Protein AF-A0A353BA64-F1 (afdb_monomer_lite)

pLDDT: mean 81.47, std 18.85, range [37.03, 98.5]

Structure (mmCIF, N/CA/C/O backbone):
data_AF-A0A353BA64-F1
#
_entry.id   AF-A0A353BA64-F1
#
loop_
_atom_site.group_PDB
_atom_site.id
_atom_site.type_symbol
_atom_site.label_atom_id
_atom_site.label_alt_id
_atom_site.label_comp_id
_atom_site.label_asym_id
_atom_site.label_entity_id
_atom_site.label_seq_id
_atom_site.pdbx_PDB_ins_code
_atom_site.Cartn_x
_atom_site.Cartn_y
_atom_site.Cartn_z
_atom_site.occupancy
_atom_site.B_iso_or_equiv
_atom_site.auth_seq_id
_atom_site.auth_comp_id
_atom_site.auth_asym_id
_atom_site.auth_atom_id
_atom_site.pdbx_PDB_model_num
ATOM 1 N N . MET A 1 1 ? 10.589 13.852 -5.391 1.00 49.38 1 MET A N 1
ATOM 2 C CA . MET A 1 1 ? 9.606 14.664 -6.137 1.00 49.38 1 MET A CA 1
ATOM 3 C C . MET A 1 1 ? 8.889 13.700 -7.057 1.00 49.38 1 MET A C 1
ATOM 5 O O . MET A 1 1 ? 9.560 13.162 -7.924 1.00 49.38 1 MET A O 1
ATOM 9 N N . HIS A 1 2 ? 7.606 13.415 -6.824 1.00 63.59 2 HIS A N 1
ATOM 10 C CA . HIS A 1 2 ? 6.813 12.656 -7.795 1.00 63.59 2 HIS A CA 1
ATOM 11 C C . HIS A 1 2 ? 6.496 13.573 -8.968 1.00 63.59 2 HIS A C 1
ATOM 13 O O . HIS A 1 2 ? 6.039 14.701 -8.768 1.00 63.59 2 HIS A O 1
ATOM 19 N N . THR A 1 3 ? 6.799 13.121 -10.175 1.00 84.06 3 THR A N 1
ATOM 20 C CA . THR A 1 3 ? 6.446 13.848 -11.389 1.00 84.06 3 THR A CA 1
ATOM 21 C C . THR A 1 3 ? 4.947 13.704 -11.661 1.00 84.06 3 THR A C 1
ATOM 23 O O . THR A 1 3 ? 4.293 12.790 -11.158 1.00 84.06 3 THR A O 1
ATOM 26 N N . PHE A 1 4 ? 4.378 14.595 -12.476 1.00 78.56 4 PHE A N 1
ATOM 27 C CA . PHE A 1 4 ? 2.992 14.452 -12.944 1.00 78.56 4 PHE A CA 1
ATOM 28 C C . PHE A 1 4 ? 2.755 13.090 -13.626 1.00 78.56 4 PHE A C 1
ATOM 30 O O . PHE A 1 4 ? 1.696 12.492 -13.461 1.00 78.56 4 PHE A O 1
ATOM 37 N N . ILE A 1 5 ? 3.768 12.571 -14.328 1.00 80.69 5 ILE A N 1
ATOM 38 C CA . ILE A 1 5 ? 3.731 11.254 -14.975 1.00 80.69 5 ILE A CA 1
ATOM 39 C C . ILE A 1 5 ? 3.588 10.140 -13.930 1.00 80.69 5 ILE A C 1
ATOM 41 O O . ILE A 1 5 ? 2.739 9.268 -14.098 1.00 80.69 5 ILE A O 1
ATOM 45 N N . ASP A 1 6 ? 4.344 10.203 -12.829 1.00 79.88 6 ASP A N 1
ATOM 46 C CA . ASP A 1 6 ? 4.236 9.225 -11.736 1.00 79.88 6 ASP A CA 1
ATOM 47 C C . ASP A 1 6 ? 2.843 9.253 -11.091 1.00 79.88 6 ASP A C 1
ATOM 49 O O . ASP A 1 6 ? 2.297 8.212 -10.733 1.00 79.88 6 ASP A O 1
ATOM 53 N N . HIS A 1 7 ? 2.236 10.440 -10.980 1.00 80.00 7 HIS A N 1
ATOM 54 C CA . HIS A 1 7 ? 0.890 10.586 -10.431 1.00 80.00 7 HIS A CA 1
ATOM 55 C C . HIS A 1 7 ? -0.187 9.967 -11.334 1.00 80.00 7 HIS A C 1
ATOM 57 O O . HIS A 1 7 ? -1.011 9.192 -10.854 1.00 80.00 7 HIS A O 1
ATOM 63 N N . VAL A 1 8 ? -0.165 10.259 -12.640 1.00 83.06 8 VAL A N 1
ATOM 64 C CA . VAL A 1 8 ? -1.109 9.669 -13.610 1.00 83.06 8 VAL A CA 1
ATOM 65 C C . VAL A 1 8 ? -0.952 8.150 -13.667 1.00 83.06 8 VAL A C 1
ATOM 67 O O . VAL A 1 8 ? -1.940 7.420 -13.722 1.00 83.06 8 VAL A O 1
ATOM 70 N N . HIS A 1 9 ? 0.289 7.669 -13.615 1.00 84.38 9 HIS A N 1
ATOM 71 C CA . HIS A 1 9 ? 0.590 6.247 -13.554 1.00 84.38 9 HIS A CA 1
ATOM 72 C C . HIS A 1 9 ? -0.024 5.583 -12.315 1.00 84.38 9 HIS A C 1
ATOM 74 O O . HIS A 1 9 ? -0.689 4.556 -12.431 1.00 84.38 9 HIS A O 1
ATOM 80 N N . HIS A 1 10 ? 0.157 6.190 -11.139 1.00 84.25 10 HIS A N 1
ATOM 81 C CA . HIS A 1 10 ? -0.408 5.689 -9.890 1.00 84.25 10 HIS A CA 1
ATOM 82 C C . HIS A 1 10 ? -1.939 5.611 -9.942 1.00 84.25 10 HIS A C 1
ATOM 84 O O . HIS A 1 10 ? -2.500 4.578 -9.594 1.00 84.25 10 HIS A O 1
ATOM 90 N N . LEU A 1 11 ? -2.610 6.657 -10.439 1.00 82.44 11 LEU A N 1
ATOM 91 C CA . LEU A 1 11 ? -4.072 6.672 -10.584 1.00 82.44 11 LEU A CA 1
ATOM 92 C C . LEU A 1 11 ? -4.578 5.549 -11.498 1.00 82.44 11 LEU A C 1
ATOM 94 O O . LEU A 1 11 ? -5.549 4.874 -11.170 1.00 82.44 11 LEU A O 1
ATOM 98 N N . ARG A 1 12 ? -3.898 5.310 -12.627 1.00 85.81 12 ARG A N 1
ATOM 99 C CA . ARG A 1 12 ? -4.248 4.211 -13.538 1.00 85.81 12 ARG A CA 1
ATOM 100 C C . ARG A 1 12 ? -4.106 2.849 -12.859 1.00 85.81 12 ARG A C 1
ATOM 102 O O . ARG A 1 12 ? -4.939 1.971 -13.069 1.00 85.81 12 ARG A O 1
ATOM 109 N N . LEU A 1 13 ? -3.052 2.669 -12.066 1.00 85.88 13 LEU A N 1
ATOM 110 C CA . LEU A 1 13 ? -2.823 1.424 -11.343 1.00 85.88 13 LEU A CA 1
ATOM 111 C C . LEU A 1 13 ? -3.895 1.218 -10.259 1.00 85.88 13 LEU A C 1
ATOM 113 O O . LEU A 1 13 ? -4.416 0.114 -10.131 1.00 85.88 13 LEU A O 1
ATOM 117 N N . GLU A 1 14 ? -4.291 2.271 -9.537 1.00 82.25 14 GLU A N 1
ATOM 118 C CA . GLU A 1 14 ? -5.410 2.226 -8.583 1.00 82.25 14 GLU A CA 1
ATOM 119 C C . GLU A 1 14 ? -6.730 1.825 -9.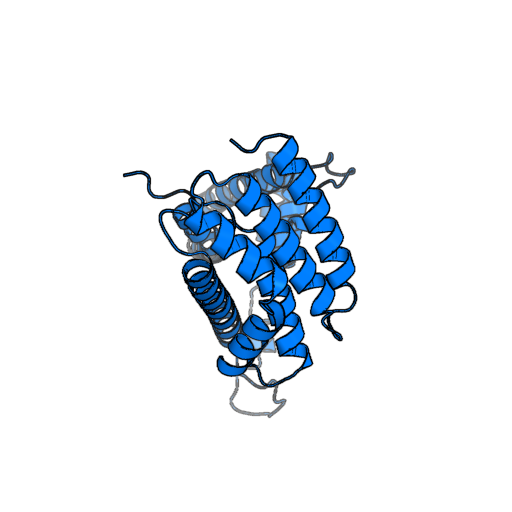251 1.00 82.25 14 GLU A C 1
ATOM 121 O O . GLU A 1 14 ? -7.439 0.968 -8.728 1.00 82.25 14 GLU A O 1
ATOM 126 N N . GLU A 1 15 ? -7.042 2.389 -10.420 1.00 82.50 15 GLU A N 1
ATOM 127 C CA . GLU A 1 15 ? -8.249 2.049 -11.179 1.00 82.50 15 GLU A CA 1
ATOM 128 C C . GLU A 1 15 ? -8.256 0.569 -11.593 1.00 82.50 15 GLU A C 1
ATOM 130 O O . GLU A 1 15 ? -9.231 -0.144 -11.354 1.00 82.50 15 GLU A O 1
ATOM 135 N N . GLN A 1 16 ? -7.141 0.069 -12.137 1.00 84.94 16 GLN A N 1
ATOM 136 C CA . GLN A 1 16 ? -7.006 -1.343 -12.509 1.00 84.94 16 GLN A CA 1
ATOM 137 C C . GLN A 1 16 ? -7.149 -2.274 -11.300 1.00 84.94 16 GLN A C 1
ATOM 139 O O . GLN A 1 16 ? -7.819 -3.303 -11.387 1.00 84.94 16 GLN A O 1
ATOM 144 N N . LEU A 1 17 ? -6.550 -1.915 -10.163 1.00 82.62 17 LEU A N 1
ATOM 145 C CA . LEU A 1 17 ? -6.679 -2.683 -8.927 1.00 82.62 17 LEU A CA 1
ATOM 146 C C . LEU A 1 17 ? -8.102 -2.664 -8.373 1.00 82.62 17 LEU A C 1
ATOM 148 O O . LEU A 1 17 ? -8.541 -3.689 -7.857 1.00 82.62 17 LEU A O 1
ATOM 152 N N . SER A 1 18 ? -8.810 -1.537 -8.491 1.00 81.12 18 SER A N 1
ATOM 153 C CA . SER A 1 18 ? -10.210 -1.420 -8.082 1.00 81.12 18 SER A CA 1
ATOM 154 C C . SER A 1 18 ? -11.074 -2.407 -8.857 1.00 81.12 18 SER A C 1
ATOM 156 O O . SER A 1 18 ? -11.771 -3.201 -8.237 1.00 81.12 18 SER A O 1
ATOM 158 N N . VAL A 1 19 ? -10.952 -2.434 -10.189 1.00 80.38 19 VAL A N 1
ATOM 159 C CA . VAL A 1 19 ? -11.703 -3.363 -11.053 1.00 80.38 19 VAL A CA 1
ATOM 160 C C . VAL A 1 19 ? -11.382 -4.821 -10.714 1.00 80.38 19 VAL A C 1
ATOM 162 O O . VAL A 1 19 ? -12.278 -5.655 -10.612 1.00 80.38 19 VAL A O 1
ATOM 165 N N . LEU A 1 20 ? -10.107 -5.146 -10.482 1.00 79.06 20 LEU A N 1
ATOM 166 C CA . LEU A 1 20 ? -9.713 -6.502 -10.084 1.00 79.06 20 LEU A CA 1
ATOM 167 C C . LEU A 1 20 ? -10.177 -6.871 -8.664 1.00 79.06 20 LEU A C 1
ATOM 169 O O . LEU A 1 20 ? -10.338 -8.050 -8.358 1.00 79.06 20 LEU A O 1
ATOM 173 N N . GLY A 1 21 ? -10.391 -5.876 -7.803 1.00 74.12 21 GLY A N 1
ATOM 174 C CA . GLY A 1 21 ? -10.897 -6.032 -6.443 1.00 74.12 21 GLY A CA 1
ATOM 175 C C . GLY A 1 21 ? -12.418 -6.159 -6.339 1.00 74.12 21 GLY A C 1
ATOM 176 O O . GLY A 1 21 ? -12.907 -6.486 -5.265 1.00 74.12 21 GLY A O 1
ATOM 177 N N . GLU A 1 22 ? -13.186 -5.948 -7.411 1.00 74.31 22 GLU A N 1
ATOM 178 C CA . GLU A 1 22 ? -14.655 -6.050 -7.353 1.00 74.31 22 GLU A CA 1
ATOM 179 C C . GLU A 1 22 ? -15.143 -7.483 -7.071 1.00 74.31 22 GLU A C 1
ATOM 181 O O . GLU A 1 22 ? -16.206 -7.666 -6.483 1.00 74.31 22 GLU A O 1
ATOM 186 N N . ASN A 1 23 ? -14.344 -8.502 -7.410 1.00 66.62 23 ASN A N 1
ATOM 187 C CA . ASN A 1 23 ? -14.664 -9.917 -7.196 1.00 66.62 23 ASN A CA 1
ATOM 188 C C . ASN A 1 23 ? -13.573 -10.641 -6.394 1.00 66.62 23 ASN A C 1
ATOM 190 O O . ASN A 1 23 ? -12.974 -11.605 -6.863 1.00 66.62 23 ASN A O 1
ATOM 194 N N . VAL A 1 24 ? -13.314 -10.208 -5.156 1.00 61.75 24 VAL A N 1
ATOM 195 C CA . VAL A 1 24 ? -12.213 -10.771 -4.342 1.00 61.75 24 VAL A CA 1
ATOM 196 C C . VAL A 1 24 ? -12.365 -12.270 -4.021 1.00 61.75 24 VAL A C 1
ATOM 198 O O . VAL A 1 24 ? -11.395 -12.940 -3.664 1.00 61.75 24 VAL A O 1
ATOM 201 N N . TYR A 1 25 ? -13.570 -12.821 -4.179 1.00 67.94 25 TYR A N 1
ATOM 202 C CA . TYR A 1 25 ? -13.841 -14.249 -4.006 1.00 67.94 25 TYR A CA 1
ATOM 203 C C . TYR A 1 25 ? -13.037 -15.121 -4.984 1.00 67.94 25 TYR A C 1
ATOM 205 O O . TYR A 1 25 ? -12.518 -16.167 -4.587 1.00 67.94 25 TYR A O 1
ATOM 213 N N . GLU A 1 26 ? -12.853 -14.656 -6.223 1.00 81.81 26 GLU A N 1
ATOM 214 C CA . GLU A 1 26 ? -12.057 -15.325 -7.252 1.00 81.81 26 GLU A CA 1
ATOM 215 C C . GLU A 1 26 ? -10.880 -14.436 -7.656 1.00 81.81 26 GLU A C 1
ATOM 217 O O . GLU A 1 26 ? -10.961 -13.592 -8.548 1.00 81.81 26 GLU A O 1
ATOM 222 N N . LEU A 1 27 ? -9.750 -14.624 -6.973 1.00 87.12 27 LEU A N 1
ATOM 223 C CA . LEU A 1 27 ? -8.551 -13.844 -7.240 1.00 87.12 27 LEU A CA 1
ATOM 224 C C . LEU A 1 27 ? -8.022 -14.132 -8.656 1.00 87.12 27 LEU A C 1
ATOM 226 O O . LEU A 1 27 ? -7.507 -15.218 -8.932 1.00 87.12 27 LEU A O 1
ATOM 230 N N . ASN A 1 28 ? -8.076 -13.137 -9.545 1.00 92.94 28 ASN A N 1
ATOM 231 C CA . ASN A 1 28 ? -7.511 -13.252 -10.889 1.00 92.94 28 ASN A CA 1
ATOM 232 C C . ASN A 1 28 ? -5.975 -13.162 -10.849 1.00 92.94 28 ASN A C 1
ATOM 234 O O . ASN A 1 28 ? -5.377 -12.103 -11.047 1.00 92.94 28 ASN A O 1
ATOM 238 N N . HIS A 1 29 ? -5.331 -14.298 -10.573 1.00 94.38 29 HIS A N 1
ATOM 239 C CA . HIS A 1 29 ? -3.878 -14.404 -10.450 1.00 94.38 29 HIS A CA 1
ATOM 240 C C . HIS A 1 29 ? -3.121 -13.887 -11.677 1.00 94.38 29 HIS A C 1
ATOM 242 O O . HIS A 1 29 ? -2.077 -13.259 -11.528 1.00 94.38 29 HIS A O 1
ATOM 248 N N . GLU A 1 30 ? -3.635 -14.154 -12.877 1.00 95.81 30 GLU A N 1
ATOM 249 C CA . GLU A 1 30 ? -2.958 -13.791 -14.121 1.00 95.81 30 GLU A CA 1
ATOM 250 C C . GLU A 1 30 ? -2.955 -12.280 -14.334 1.00 95.81 30 GLU A C 1
ATOM 252 O O . GLU A 1 30 ? -1.921 -11.723 -14.696 1.00 95.81 30 GLU A O 1
ATOM 257 N N . ALA A 1 31 ? -4.067 -11.603 -14.040 1.00 94.50 31 ALA A N 1
ATOM 258 C CA . ALA A 1 31 ? -4.145 -10.151 -14.150 1.00 94.50 31 ALA A CA 1
ATOM 259 C C . ALA A 1 31 ? -3.175 -9.446 -13.186 1.00 94.50 31 ALA A C 1
ATOM 261 O O . ALA A 1 31 ? -2.467 -8.523 -13.586 1.00 94.50 31 ALA A O 1
ATOM 262 N N . TYR A 1 32 ? -3.075 -9.909 -11.937 1.00 95.19 32 TYR A N 1
ATOM 263 C CA . TYR A 1 32 ? -2.101 -9.362 -10.987 1.00 95.19 32 TYR A CA 1
ATOM 264 C C . TYR A 1 32 ? -0.654 -9.636 -11.398 1.00 95.19 32 TYR A C 1
ATOM 266 O O . TYR A 1 32 ? 0.181 -8.733 -11.328 1.00 95.19 32 TYR A O 1
ATOM 274 N N . ASP A 1 33 ? -0.352 -10.853 -11.858 1.00 97.31 33 ASP A N 1
ATOM 275 C CA . ASP A 1 33 ? 0.985 -11.200 -12.345 1.00 97.31 33 ASP A CA 1
ATOM 276 C C . ASP A 1 33 ? 1.375 -10.326 -13.555 1.00 97.31 33 ASP A C 1
ATOM 278 O O . ASP A 1 33 ? 2.515 -9.869 -13.635 1.00 97.31 33 ASP A O 1
ATOM 282 N N . GLN A 1 34 ? 0.426 -9.996 -14.441 1.00 96.88 34 GLN A N 1
ATOM 283 C CA . GLN A 1 34 ? 0.642 -9.062 -15.554 1.00 96.88 34 GLN A CA 1
ATOM 284 C C . GLN A 1 34 ? 0.929 -7.625 -15.092 1.00 96.88 34 GLN A C 1
ATOM 286 O O . GLN A 1 34 ? 1.766 -6.949 -15.697 1.00 96.88 34 GLN A O 1
ATOM 291 N N . LEU A 1 35 ? 0.284 -7.148 -14.021 1.00 96.31 35 LEU A N 1
ATOM 292 C CA . LEU A 1 35 ? 0.588 -5.834 -13.443 1.00 96.31 35 LEU A CA 1
ATOM 293 C C . LEU A 1 35 ? 2.015 -5.795 -12.878 1.00 96.31 35 LEU A C 1
ATOM 295 O O . LEU A 1 35 ? 2.770 -4.877 -13.195 1.00 96.31 35 LEU A O 1
ATOM 299 N N . PHE A 1 36 ? 2.431 -6.823 -12.127 1.00 97.88 36 PHE A N 1
ATOM 300 C CA . PHE A 1 36 ? 3.819 -6.939 -11.660 1.00 97.88 36 PHE A CA 1
ATOM 301 C C . PHE A 1 36 ? 4.818 -6.987 -12.819 1.00 97.88 36 PHE A C 1
ATOM 303 O O . PHE A 1 36 ? 5.831 -6.289 -12.780 1.00 97.88 36 PHE A O 1
ATOM 310 N N . ALA A 1 37 ? 4.530 -7.777 -13.856 1.00 97.81 37 ALA A N 1
ATOM 311 C CA . ALA A 1 37 ? 5.376 -7.878 -15.039 1.00 97.81 37 ALA A CA 1
ATOM 312 C C . ALA A 1 37 ? 5.516 -6.529 -15.761 1.00 97.81 37 ALA A C 1
ATOM 314 O O . ALA A 1 37 ? 6.611 -6.160 -16.187 1.00 97.81 37 ALA A O 1
ATOM 315 N N . THR A 1 38 ? 4.424 -5.767 -15.863 1.00 97.31 38 THR A N 1
ATOM 316 C CA . THR A 1 38 ? 4.421 -4.429 -16.469 1.00 97.31 38 THR A CA 1
ATOM 317 C C . THR A 1 38 ? 5.305 -3.465 -15.680 1.00 97.31 38 THR A C 1
ATOM 319 O O . THR A 1 38 ? 6.167 -2.805 -16.266 1.00 97.31 38 THR A O 1
ATOM 322 N N . GLU A 1 39 ? 5.174 -3.441 -14.351 1.00 97.12 39 GLU A N 1
ATOM 323 C CA . GLU A 1 39 ? 6.014 -2.601 -13.491 1.00 97.12 39 GLU A CA 1
ATOM 324 C C . GLU A 1 39 ? 7.489 -3.008 -13.522 1.00 97.12 39 GLU A C 1
ATOM 326 O O . GLU A 1 39 ? 8.372 -2.148 -13.548 1.00 97.12 39 GLU A O 1
ATOM 331 N N . LEU A 1 40 ? 7.783 -4.309 -13.579 1.00 97.44 40 LEU A N 1
ATOM 332 C CA . LEU A 1 40 ? 9.151 -4.804 -13.719 1.00 97.44 40 LEU A CA 1
ATOM 333 C C . LEU A 1 40 ? 9.778 -4.396 -15.047 1.00 97.44 40 LEU A C 1
ATOM 335 O O . LEU A 1 40 ? 10.915 -3.927 -15.054 1.00 97.44 40 LEU A O 1
ATOM 339 N N . LYS A 1 41 ? 9.042 -4.506 -16.157 1.00 97.62 41 LYS A N 1
ATOM 340 C CA . LYS A 1 41 ? 9.510 -4.053 -17.475 1.00 97.62 41 LYS A CA 1
ATOM 341 C C . LYS A 1 41 ? 9.761 -2.547 -17.481 1.00 97.62 41 LYS A C 1
ATOM 343 O O . LYS A 1 41 ? 10.789 -2.101 -17.989 1.00 97.62 41 LYS A O 1
ATOM 348 N N . ARG A 1 42 ? 8.894 -1.759 -16.839 1.00 96.31 42 ARG A N 1
ATOM 349 C CA . ARG A 1 42 ? 9.101 -0.314 -16.656 1.00 96.31 42 ARG A CA 1
ATOM 350 C C . ARG A 1 42 ? 10.371 -0.019 -15.854 1.00 96.31 42 ARG A C 1
ATOM 352 O O . ARG A 1 42 ? 11.176 0.809 -16.277 1.00 96.31 42 ARG A O 1
ATOM 359 N N . LEU A 1 43 ? 10.583 -0.712 -14.735 1.00 96.38 43 LEU A N 1
ATOM 360 C CA . LEU A 1 43 ? 11.786 -0.570 -13.911 1.00 96.38 43 LEU A CA 1
ATOM 361 C C . LEU A 1 43 ? 13.054 -0.994 -14.674 1.00 96.38 43 LEU A C 1
ATOM 363 O O . LEU A 1 43 ? 14.083 -0.321 -14.598 1.00 96.38 43 LEU A O 1
ATOM 367 N N . ALA A 1 44 ? 12.973 -2.060 -15.471 1.00 96.94 44 ALA A N 1
ATOM 368 C CA . ALA A 1 44 ? 14.057 -2.539 -16.325 1.00 96.94 44 ALA A CA 1
ATOM 369 C C . ALA A 1 44 ? 14.452 -1.499 -17.388 1.00 96.94 44 ALA A C 1
ATOM 371 O O . ALA A 1 44 ? 15.639 -1.290 -17.633 1.00 96.94 44 ALA A O 1
ATOM 372 N N . MET A 1 45 ? 13.482 -0.785 -17.974 1.00 96.69 45 MET A N 1
ATOM 373 C CA . MET A 1 45 ? 13.742 0.316 -18.914 1.00 96.69 45 MET A CA 1
ATOM 374 C C . MET A 1 45 ? 14.458 1.510 -18.267 1.00 96.69 45 MET A C 1
ATOM 376 O O . MET A 1 45 ? 15.172 2.233 -18.955 1.00 96.69 45 MET A O 1
ATOM 380 N N . GLN A 1 46 ? 14.269 1.720 -16.964 1.00 95.06 46 GLN A N 1
ATOM 381 C CA . GLN A 1 46 ? 14.899 2.802 -16.200 1.00 95.06 46 GLN A CA 1
ATOM 382 C C . GLN A 1 46 ? 16.282 2.417 -15.646 1.00 95.06 46 GLN A C 1
ATOM 384 O O . GLN A 1 46 ? 17.025 3.281 -15.181 1.00 95.06 46 GLN A O 1
ATOM 389 N N . THR A 1 47 ? 16.637 1.132 -15.692 1.00 95.88 47 THR A N 1
ATOM 390 C CA . THR A 1 47 ? 17.869 0.600 -15.106 1.00 95.88 47 THR A CA 1
ATOM 391 C C . THR A 1 47 ? 18.998 0.580 -16.137 1.00 95.88 47 THR A C 1
ATOM 393 O O . THR A 1 47 ? 18.885 -0.040 -17.192 1.00 95.88 47 THR A O 1
ATOM 396 N N . ASN A 1 48 ? 20.121 1.231 -15.816 1.00 96.44 48 ASN A N 1
ATOM 397 C CA . ASN A 1 48 ? 21.297 1.273 -16.697 1.00 96.44 48 ASN A CA 1
ATOM 398 C C . ASN A 1 48 ? 22.182 0.017 -16.595 1.00 96.44 48 ASN A C 1
ATOM 400 O O . ASN A 1 48 ? 22.919 -0.299 -17.531 1.00 96.44 48 ASN A O 1
ATOM 404 N N . ASP A 1 49 ? 22.132 -0.698 -15.468 1.00 97.56 49 ASP A N 1
ATOM 405 C CA . ASP A 1 49 ? 22.885 -1.936 -15.275 1.00 97.56 49 ASP A CA 1
ATOM 406 C C . ASP A 1 49 ? 22.271 -3.079 -16.100 1.00 97.56 49 ASP A C 1
ATOM 408 O O . ASP A 1 49 ? 21.128 -3.487 -15.889 1.00 97.56 49 ASP A O 1
ATOM 412 N N . ARG A 1 50 ? 23.061 -3.621 -17.036 1.00 97.44 50 ARG A N 1
ATOM 413 C CA . ARG A 1 50 ? 22.652 -4.709 -17.935 1.00 97.44 50 ARG A CA 1
ATOM 414 C C . ARG A 1 50 ? 22.296 -5.993 -17.191 1.00 97.44 50 ARG A C 1
ATOM 416 O O . ARG A 1 50 ? 21.387 -6.695 -17.625 1.00 97.44 50 ARG A O 1
ATOM 423 N N . MET A 1 51 ? 23.008 -6.315 -16.111 1.00 96.44 51 MET A N 1
ATOM 424 C CA . MET A 1 51 ? 22.755 -7.537 -15.343 1.00 96.44 51 MET A CA 1
ATOM 425 C C . MET A 1 51 ? 21.458 -7.413 -14.555 1.00 96.44 51 MET A C 1
ATOM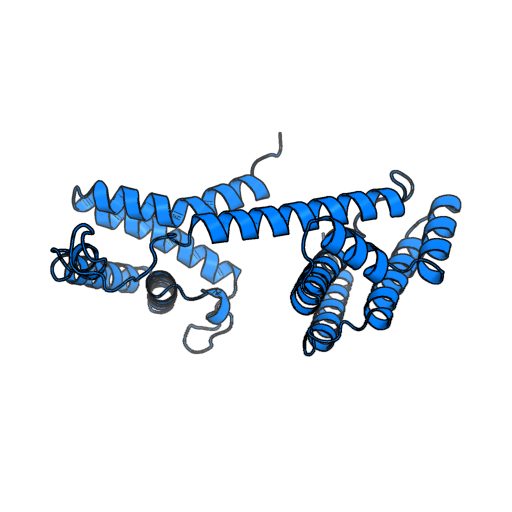 427 O O . MET A 1 51 ? 20.611 -8.301 -14.629 1.00 96.44 51 MET A O 1
ATOM 431 N N . ALA A 1 52 ? 21.269 -6.288 -13.866 1.00 96.88 52 ALA A N 1
ATOM 432 C CA . ALA A 1 52 ? 20.030 -6.017 -13.151 1.00 96.88 52 ALA A CA 1
ATOM 433 C C . ALA A 1 52 ? 18.826 -5.957 -14.107 1.00 96.88 52 ALA A C 1
ATOM 435 O O . ALA A 1 52 ? 17.785 -6.538 -13.818 1.00 96.88 52 ALA A O 1
ATOM 436 N N . LYS A 1 53 ? 18.984 -5.336 -15.283 1.00 97.94 53 LYS A N 1
ATOM 437 C CA . LYS A 1 53 ? 17.952 -5.303 -16.325 1.00 97.94 53 LYS A CA 1
ATOM 438 C C . LYS A 1 53 ? 17.526 -6.706 -16.770 1.00 97.94 53 LYS A C 1
ATOM 440 O O . LYS A 1 53 ? 16.335 -6.998 -16.746 1.00 97.94 53 LYS A O 1
ATOM 445 N N . ALA A 1 54 ? 18.480 -7.574 -17.111 1.00 97.25 54 ALA A N 1
ATOM 446 C CA . ALA A 1 54 ? 18.182 -8.943 -17.536 1.00 97.25 54 ALA A CA 1
ATOM 447 C C . ALA A 1 54 ? 17.452 -9.744 -16.443 1.00 97.25 54 ALA A C 1
ATOM 449 O O . ALA A 1 54 ? 16.509 -10.468 -16.737 1.00 97.25 54 ALA A O 1
ATOM 450 N N . GLN A 1 55 ? 17.838 -9.571 -15.173 1.00 96.75 55 GLN A N 1
ATOM 451 C CA . GLN A 1 55 ? 17.153 -10.216 -14.045 1.00 96.75 55 GLN A CA 1
ATOM 452 C C . GLN A 1 55 ? 15.706 -9.734 -13.871 1.00 96.75 55 GLN A C 1
ATOM 454 O O . GLN A 1 55 ? 14.838 -10.520 -13.503 1.00 96.75 55 GLN A O 1
ATOM 459 N N . LEU A 1 56 ? 15.440 -8.443 -14.089 1.00 97.75 56 LEU A N 1
ATOM 460 C CA . LEU A 1 56 ? 14.084 -7.895 -14.013 1.00 97.75 56 LEU A CA 1
ATOM 461 C C . LEU A 1 56 ? 13.203 -8.416 -15.154 1.00 97.75 56 LEU A C 1
ATOM 463 O O . LEU A 1 56 ? 12.041 -8.726 -14.912 1.00 97.75 56 LEU A O 1
ATOM 467 N N . GLU A 1 57 ? 13.752 -8.513 -16.368 1.00 97.44 57 GLU A N 1
ATOM 468 C CA . GLU A 1 57 ? 13.055 -9.053 -17.542 1.00 97.44 57 GLU A CA 1
ATOM 469 C C . GLU A 1 57 ? 12.723 -10.544 -17.360 1.00 97.44 57 GLU A C 1
ATOM 471 O O . GLU A 1 57 ? 11.567 -10.923 -17.521 1.00 97.44 57 GLU A O 1
ATOM 476 N N . ASP A 1 58 ? 13.686 -11.350 -16.903 1.00 97.44 58 ASP A N 1
ATOM 477 C CA . ASP A 1 58 ? 13.498 -12.776 -16.585 1.00 97.44 58 ASP A CA 1
ATOM 478 C C . ASP A 1 58 ? 12.387 -12.993 -15.541 1.00 97.44 58 ASP A C 1
ATOM 480 O O . ASP A 1 58 ? 11.452 -13.774 -15.735 1.00 97.44 58 ASP A O 1
ATOM 484 N N . LEU A 1 59 ? 12.415 -12.213 -14.455 1.00 97.12 59 LEU A N 1
ATOM 485 C CA . LEU A 1 59 ? 11.363 -12.257 -13.439 1.00 97.12 59 LEU A CA 1
ATOM 486 C C . LEU A 1 59 ? 9.999 -11.809 -13.977 1.00 97.12 59 LEU A C 1
ATOM 488 O O . LEU A 1 59 ? 8.982 -12.341 -13.536 1.00 97.12 59 LEU A O 1
ATOM 492 N N . ALA A 1 60 ? 9.954 -10.829 -14.880 1.00 97.12 60 ALA A N 1
ATOM 493 C CA . ALA A 1 60 ? 8.699 -10.330 -15.434 1.00 97.12 60 ALA A CA 1
ATOM 494 C C . ALA A 1 60 ? 7.987 -11.374 -16.305 1.00 97.12 60 ALA A C 1
ATOM 496 O O . ALA A 1 60 ? 6.758 -11.375 -16.353 1.00 97.12 60 ALA A O 1
ATOM 497 N N . ASP A 1 61 ? 8.735 -12.242 -16.983 1.00 95.88 61 ASP A N 1
ATOM 498 C CA . ASP A 1 61 ? 8.166 -13.207 -17.923 1.00 95.88 61 ASP A CA 1
ATOM 499 C C . ASP A 1 61 ? 7.752 -14.519 -17.229 1.00 95.88 61 ASP A C 1
ATOM 501 O O . ASP A 1 61 ? 6.645 -15.022 -17.463 1.00 95.88 61 ASP A O 1
ATOM 505 N N . ASP A 1 62 ? 8.568 -15.030 -16.301 1.00 95.50 62 ASP A N 1
ATOM 506 C CA . ASP A 1 62 ? 8.376 -16.385 -15.765 1.00 95.50 62 ASP A CA 1
ATOM 507 C C . ASP A 1 62 ? 7.853 -16.447 -14.320 1.00 95.50 62 ASP A C 1
ATOM 509 O O . ASP A 1 62 ? 7.260 -17.455 -13.906 1.00 95.50 62 ASP A O 1
ATOM 513 N N . PHE A 1 63 ? 8.014 -15.388 -13.521 1.00 97.69 63 PHE A N 1
ATOM 514 C CA . PHE A 1 63 ? 7.683 -15.454 -12.098 1.00 97.69 63 PHE A CA 1
ATOM 515 C C . PHE A 1 63 ? 6.182 -15.269 -11.820 1.00 97.69 63 PHE A C 1
ATOM 517 O O . PHE A 1 63 ? 5.533 -14.340 -12.294 1.00 97.69 63 PHE A O 1
ATOM 524 N N . LYS A 1 64 ? 5.613 -16.145 -10.978 1.00 97.94 64 LYS A N 1
ATOM 525 C CA . LYS A 1 64 ? 4.197 -16.096 -10.560 1.00 97.94 64 LYS A CA 1
ATOM 526 C C . LYS A 1 64 ? 4.041 -15.423 -9.193 1.00 97.94 64 LYS A C 1
ATOM 528 O O . LYS A 1 64 ? 3.938 -16.100 -8.162 1.00 97.94 64 LYS A O 1
ATOM 533 N N . PHE A 1 65 ? 4.046 -14.088 -9.184 1.00 98.00 65 PHE A N 1
ATOM 534 C CA . PHE A 1 65 ? 4.028 -13.242 -7.979 1.00 98.00 65 PHE A CA 1
ATOM 535 C C . PHE A 1 65 ? 2.858 -13.558 -7.052 1.00 98.00 65 PHE A C 1
ATOM 537 O O . PHE A 1 65 ? 3.041 -13.804 -5.858 1.00 98.00 65 PHE A O 1
ATOM 544 N N . THR A 1 66 ? 1.655 -13.618 -7.606 1.00 97.56 66 THR A N 1
ATOM 545 C CA . THR A 1 66 ? 0.419 -13.791 -6.845 1.00 97.56 66 THR A CA 1
ATOM 546 C C . THR A 1 66 ? 0.366 -15.170 -6.199 1.00 97.56 66 THR A C 1
ATOM 548 O O . THR A 1 66 ? -0.020 -15.301 -5.039 1.00 97.56 66 THR A O 1
ATOM 551 N N . ARG A 1 67 ? 0.839 -16.210 -6.900 1.00 97.81 67 ARG A N 1
ATOM 552 C CA . ARG A 1 67 ? 0.931 -17.569 -6.341 1.00 97.81 67 ARG A CA 1
ATOM 553 C C . ARG A 1 67 ? 1.951 -17.652 -5.207 1.00 97.81 67 ARG A C 1
ATOM 555 O O . ARG A 1 67 ? 1.697 -18.328 -4.210 1.00 97.81 67 ARG A O 1
ATOM 562 N N . TYR A 1 68 ? 3.080 -16.952 -5.328 1.00 98.44 68 TYR A N 1
ATOM 563 C CA . TYR A 1 68 ? 4.062 -16.851 -4.247 1.00 98.44 68 TYR A CA 1
ATOM 564 C C . TYR A 1 68 ? 3.466 -16.175 -3.001 1.00 98.44 68 TYR A C 1
ATOM 566 O O . TYR A 1 68 ? 3.639 -16.675 -1.883 1.00 98.44 68 TYR A O 1
ATOM 574 N N . ILE A 1 69 ? 2.735 -15.069 -3.182 1.00 98.31 69 ILE A N 1
ATOM 575 C CA . ILE A 1 69 ? 2.088 -14.341 -2.080 1.00 98.31 69 ILE A CA 1
ATOM 576 C C . ILE A 1 69 ? 1.020 -15.216 -1.425 1.00 98.31 69 ILE A C 1
ATOM 578 O O . ILE A 1 69 ? 1.081 -15.410 -0.213 1.00 98.31 69 ILE A O 1
ATOM 582 N N . LEU A 1 70 ? 0.120 -15.827 -2.203 1.00 97.75 70 LEU A N 1
ATOM 583 C CA . LEU A 1 70 ? -0.922 -16.716 -1.680 1.00 97.75 70 LEU A CA 1
ATOM 584 C C . LEU A 1 70 ? -0.327 -17.877 -0.873 1.00 97.75 70 LEU A C 1
ATOM 586 O O . LEU A 1 70 ? -0.781 -18.176 0.232 1.00 97.75 70 LEU A O 1
ATOM 590 N N . LYS A 1 71 ? 0.731 -18.516 -1.390 1.00 98.44 71 LYS A N 1
ATOM 591 C CA . LYS A 1 71 ? 1.442 -19.575 -0.662 1.00 98.44 71 LYS A CA 1
ATOM 592 C C . LYS A 1 71 ? 1.989 -19.058 0.670 1.00 98.44 71 LYS A C 1
ATOM 594 O O . LYS A 1 71 ? 1.825 -19.723 1.688 1.00 98.44 71 LYS A O 1
ATOM 599 N N . SER A 1 72 ? 2.592 -17.871 0.670 1.00 98.19 72 SER A N 1
ATOM 600 C CA . SER A 1 72 ? 3.150 -17.242 1.874 1.00 98.19 72 SER A CA 1
ATOM 601 C C . SER A 1 72 ? 2.067 -16.885 2.901 1.00 98.19 72 SER A C 1
ATOM 603 O O . SER A 1 72 ? 2.262 -17.102 4.096 1.00 98.19 72 SER A O 1
ATOM 605 N N . VAL A 1 73 ? 0.910 -16.395 2.447 1.00 97.88 73 VAL A N 1
ATOM 606 C CA . VAL A 1 73 ? -0.271 -16.115 3.281 1.00 97.88 73 VAL A CA 1
ATOM 607 C C . VAL A 1 73 ? -0.791 -17.401 3.922 1.00 97.88 73 VAL A C 1
ATOM 609 O O . VAL A 1 73 ? -0.948 -17.460 5.140 1.00 97.88 73 VAL A O 1
ATOM 612 N N . ARG A 1 74 ? -0.954 -18.479 3.148 1.00 97.75 74 ARG A N 1
ATOM 613 C CA . ARG A 1 74 ? -1.357 -19.788 3.688 1.00 97.75 74 ARG A CA 1
ATOM 614 C C . ARG A 1 74 ? -0.360 -20.319 4.718 1.00 97.75 74 ARG A C 1
ATOM 616 O O . ARG A 1 74 ? -0.762 -20.796 5.778 1.00 97.75 74 ARG A O 1
ATOM 623 N N . SER A 1 75 ? 0.942 -20.179 4.457 1.00 97.69 75 SER A N 1
ATOM 624 C CA . SER A 1 75 ? 1.995 -20.544 5.415 1.00 97.69 75 SER A CA 1
ATOM 625 C C . SER A 1 75 ? 1.954 -19.726 6.711 1.00 97.69 75 SER A C 1
ATOM 627 O O . SER A 1 75 ? 2.417 -20.214 7.737 1.00 97.69 75 SER A O 1
ATOM 629 N N . ALA A 1 76 ? 1.379 -18.521 6.697 1.00 96.50 76 ALA A N 1
ATOM 630 C CA . ALA A 1 76 ? 1.185 -17.697 7.889 1.00 96.50 76 ALA A CA 1
ATOM 631 C C . ALA A 1 76 ? -0.051 -18.087 8.728 1.00 96.50 76 ALA A C 1
ATOM 633 O O . ALA A 1 76 ? -0.284 -17.479 9.770 1.00 96.50 76 ALA A O 1
ATOM 634 N N . GLY A 1 77 ? -0.820 -19.101 8.309 1.00 96.31 77 GLY A N 1
ATOM 635 C CA . GLY A 1 77 ? -1.937 -19.668 9.077 1.00 96.31 77 GLY A CA 1
ATOM 636 C C . GLY A 1 77 ? -3.333 -19.374 8.520 1.00 96.31 77 GLY A C 1
ATOM 637 O O . GLY A 1 77 ? -4.312 -19.886 9.061 1.00 96.31 77 GLY A O 1
ATOM 638 N N . PHE A 1 78 ? -3.442 -18.611 7.431 1.00 95.75 78 PHE A N 1
ATOM 639 C CA . PHE A 1 78 ? -4.712 -18.309 6.763 1.00 95.75 78 PHE A CA 1
ATOM 640 C C . PHE A 1 78 ? -5.136 -19.476 5.863 1.00 95.75 78 PHE A C 1
ATOM 642 O O . PHE A 1 78 ? -4.718 -19.564 4.709 1.00 95.75 78 PHE A O 1
ATOM 649 N N . LYS A 1 79 ? -5.902 -20.420 6.424 1.00 93.62 79 LYS A N 1
ATOM 650 C CA . LYS A 1 79 ? -6.307 -21.662 5.738 1.00 93.62 79 LYS A CA 1
ATOM 651 C C . LYS A 1 79 ? -7.593 -21.538 4.925 1.00 93.62 79 LYS A C 1
ATOM 653 O O . LYS A 1 79 ? -7.782 -22.328 4.011 1.00 93.62 79 LYS A O 1
ATOM 658 N N . ASP A 1 80 ? -8.464 -20.607 5.297 1.00 95.06 80 ASP A N 1
ATOM 659 C CA . ASP A 1 80 ? -9.704 -20.350 4.572 1.00 95.06 80 ASP A CA 1
ATOM 660 C C . ASP A 1 80 ? -9.392 -19.692 3.222 1.00 95.06 80 ASP A C 1
ATOM 662 O O . ASP A 1 80 ? -8.656 -18.705 3.175 1.00 95.06 80 ASP A O 1
ATOM 666 N N . ASP A 1 81 ? -9.914 -20.254 2.130 1.00 93.44 81 ASP A N 1
ATOM 667 C CA . ASP A 1 81 ? -9.554 -19.831 0.773 1.00 93.44 81 ASP A CA 1
ATOM 668 C C . ASP A 1 81 ? -10.044 -18.418 0.461 1.00 93.44 81 ASP A C 1
ATOM 670 O O . ASP A 1 81 ? -9.304 -17.625 -0.122 1.00 93.44 81 ASP A O 1
ATOM 674 N N . GLN A 1 82 ? -11.247 -18.066 0.913 1.00 91.38 82 GLN A N 1
ATOM 675 C CA . GLN A 1 82 ? -11.797 -16.730 0.717 1.00 91.38 82 GLN A CA 1
ATOM 676 C C . GLN A 1 82 ? -10.973 -15.687 1.483 1.00 91.38 82 GLN A C 1
ATOM 678 O O . GLN A 1 82 ? -10.564 -14.668 0.923 1.00 91.38 82 GLN A O 1
ATOM 683 N N . GLN A 1 83 ? -10.664 -15.956 2.753 1.00 93.06 83 GLN A N 1
ATOM 684 C CA . GLN A 1 83 ? -9.816 -15.095 3.569 1.00 93.06 83 GLN A CA 1
ATOM 685 C C . GLN A 1 83 ? -8.399 -14.981 2.994 1.00 93.06 83 GLN A C 1
ATOM 687 O O . GLN A 1 83 ? -7.834 -13.886 2.960 1.00 93.06 83 GLN A O 1
ATOM 692 N N . ALA A 1 84 ? -7.813 -16.089 2.538 1.00 95.38 84 ALA A N 1
ATOM 693 C CA . ALA A 1 84 ? -6.485 -16.096 1.942 1.00 95.38 84 ALA A CA 1
ATOM 694 C C . ALA A 1 84 ? -6.450 -15.291 0.634 1.00 95.38 84 ALA A C 1
ATOM 696 O O . ALA A 1 84 ? -5.502 -14.529 0.428 1.00 95.38 84 ALA A O 1
ATOM 697 N N . ASN A 1 85 ? -7.480 -15.398 -0.212 1.00 93.81 85 ASN A N 1
ATOM 698 C CA . ASN A 1 85 ? -7.616 -14.611 -1.439 1.00 93.81 85 ASN A CA 1
ATOM 699 C C . ASN A 1 85 ? -7.759 -13.116 -1.138 1.00 93.81 85 ASN A C 1
ATOM 701 O O . ASN A 1 85 ? -7.028 -12.318 -1.723 1.00 93.81 85 ASN A O 1
ATOM 705 N N . GLN A 1 86 ? -8.593 -12.742 -0.161 1.00 91.12 86 GLN A N 1
ATOM 706 C CA . GLN A 1 86 ? -8.743 -11.349 0.272 1.00 91.12 86 GLN A CA 1
ATOM 707 C C . GLN A 1 86 ? -7.431 -10.751 0.774 1.00 91.12 86 GLN A C 1
ATOM 709 O O . GLN A 1 86 ? -7.020 -9.679 0.341 1.00 91.12 86 GLN A O 1
ATOM 714 N N . ILE A 1 87 ? -6.724 -11.459 1.654 1.00 94.88 87 ILE A N 1
ATOM 715 C CA . ILE A 1 87 ? -5.440 -10.980 2.177 1.00 94.88 87 ILE A CA 1
ATOM 716 C C . ILE A 1 87 ? -4.393 -10.907 1.063 1.00 94.88 87 ILE A C 1
ATOM 718 O O . ILE A 1 87 ? -3.565 -9.997 1.048 1.00 94.88 87 ILE A O 1
ATOM 722 N N . THR A 1 88 ? -4.420 -11.853 0.123 1.00 96.38 88 THR A N 1
ATOM 723 C CA . THR A 1 88 ? -3.526 -11.831 -1.037 1.00 96.38 88 THR A CA 1
ATOM 724 C C . THR A 1 88 ? -3.799 -10.606 -1.906 1.00 96.38 88 THR A C 1
ATOM 726 O O . THR A 1 88 ? -2.843 -9.913 -2.243 1.00 96.38 88 THR A O 1
ATOM 729 N N . HIS A 1 89 ? -5.067 -10.297 -2.203 1.00 93.81 89 HIS A N 1
ATOM 730 C CA . HIS A 1 89 ? -5.468 -9.066 -2.890 1.00 93.81 89 HIS A CA 1
ATOM 731 C C . HIS A 1 89 ? -4.919 -7.829 -2.170 1.00 93.81 89 HIS A C 1
ATOM 733 O O . HIS A 1 89 ? -4.189 -7.044 -2.773 1.00 93.81 89 HIS A O 1
ATOM 739 N N . ASP A 1 90 ? -5.190 -7.692 -0.868 1.00 92.81 90 ASP A N 1
ATOM 740 C CA . ASP A 1 90 ? -4.760 -6.535 -0.077 1.00 92.81 90 ASP A CA 1
ATOM 741 C C . ASP A 1 90 ? -3.233 -6.345 -0.128 1.00 92.81 90 ASP A C 1
ATOM 743 O O . ASP A 1 90 ? -2.736 -5.227 -0.284 1.00 92.81 90 ASP A O 1
ATOM 747 N N . ILE A 1 91 ? -2.471 -7.441 -0.013 1.00 96.62 91 ILE A N 1
ATOM 748 C CA . ILE A 1 91 ? -1.004 -7.414 -0.069 1.00 96.62 91 ILE A CA 1
ATOM 749 C C . ILE A 1 91 ? -0.518 -7.044 -1.470 1.00 96.62 91 ILE A C 1
ATOM 751 O O . ILE A 1 91 ? 0.382 -6.215 -1.588 1.00 96.62 91 ILE A O 1
ATOM 755 N N . VAL A 1 92 ? -1.082 -7.636 -2.524 1.00 96.56 92 VAL A N 1
ATOM 756 C CA . VAL A 1 92 ? -0.709 -7.326 -3.910 1.00 96.56 92 VAL A CA 1
ATOM 757 C C . VAL A 1 92 ? -0.957 -5.851 -4.212 1.00 96.56 92 VAL A C 1
ATOM 759 O O . VAL A 1 92 ? -0.036 -5.163 -4.654 1.00 96.56 92 VAL A O 1
ATOM 762 N N . SER A 1 93 ? -2.149 -5.349 -3.890 1.00 93.62 93 SER A N 1
ATOM 763 C CA . SER A 1 93 ? -2.518 -3.943 -4.057 1.00 93.62 93 SER A CA 1
ATOM 764 C C . SER A 1 93 ? -1.565 -3.024 -3.290 1.00 93.62 93 SER A C 1
ATOM 766 O O . SER A 1 93 ? -1.046 -2.057 -3.845 1.00 93.62 93 SER A O 1
ATOM 768 N N . GLN A 1 94 ? -1.241 -3.362 -2.035 1.00 95.00 94 GLN A N 1
ATOM 769 C CA . GLN A 1 94 ? -0.278 -2.601 -1.236 1.00 95.00 94 GLN A CA 1
ATOM 770 C C . GLN A 1 94 ? 1.132 -2.596 -1.849 1.00 95.00 94 GLN A C 1
ATOM 772 O O . GLN A 1 94 ? 1.840 -1.595 -1.743 1.00 95.00 94 GLN A O 1
ATOM 777 N N . LEU A 1 95 ? 1.581 -3.711 -2.428 1.00 96.69 95 LEU A N 1
ATOM 778 C CA . LEU A 1 95 ? 2.913 -3.818 -3.022 1.00 96.69 95 LEU A CA 1
ATOM 779 C C . LEU A 1 95 ? 3.016 -3.049 -4.341 1.00 96.69 95 LEU A C 1
ATOM 781 O O . LEU A 1 95 ? 4.029 -2.387 -4.555 1.00 96.69 95 LEU A O 1
ATOM 785 N N . LEU A 1 96 ? 1.983 -3.111 -5.186 1.00 95.25 96 LEU A N 1
ATOM 786 C CA . LEU A 1 96 ? 1.943 -2.415 -6.474 1.00 95.25 96 LEU A CA 1
ATOM 787 C C . LEU A 1 96 ? 1.811 -0.893 -6.318 1.00 95.25 96 LEU A C 1
ATOM 789 O O . LEU A 1 96 ? 2.469 -0.156 -7.043 1.00 95.25 96 LEU A O 1
ATOM 793 N N . LEU A 1 97 ? 1.026 -0.424 -5.342 1.00 92.44 97 LEU A N 1
ATOM 794 C CA . LEU A 1 97 ? 0.878 1.007 -5.022 1.00 92.44 97 LEU A CA 1
ATOM 795 C C . LEU A 1 97 ? 1.973 1.539 -4.083 1.00 92.44 97 LEU A C 1
ATOM 797 O O . LEU A 1 97 ? 2.055 2.733 -3.805 1.00 92.44 97 LEU A O 1
ATOM 801 N N . GLY A 1 98 ? 2.776 0.643 -3.514 1.00 92.44 98 GLY A N 1
ATOM 802 C CA . GLY A 1 98 ? 3.800 0.984 -2.540 1.00 92.44 98 GLY A CA 1
ATOM 803 C C . GLY A 1 98 ? 5.140 1.355 -3.170 1.00 92.44 98 GLY A C 1
ATOM 804 O O . GLY A 1 98 ? 5.311 1.465 -4.378 1.00 92.44 98 GLY A O 1
ATOM 805 N N . SER A 1 99 ? 6.161 1.449 -2.321 1.00 93.25 99 SER A N 1
ATOM 806 C CA . SER A 1 99 ? 7.532 1.761 -2.735 1.00 93.25 99 SER A CA 1
ATOM 807 C C . SER A 1 99 ? 8.337 0.540 -3.204 1.00 93.25 99 SER A C 1
ATOM 809 O O . SER A 1 99 ? 9.568 0.591 -3.248 1.00 93.25 99 SER A O 1
ATOM 811 N N . LEU A 1 100 ? 7.681 -0.578 -3.555 1.00 96.81 100 LEU A N 1
ATOM 812 C CA . LEU A 1 100 ? 8.360 -1.816 -3.968 1.00 96.81 100 LEU A CA 1
ATOM 813 C C . LEU A 1 100 ? 9.261 -1.593 -5.192 1.00 96.81 100 LEU A C 1
ATOM 815 O O . LEU A 1 100 ? 10.363 -2.142 -5.244 1.00 96.81 100 LEU A O 1
ATOM 819 N N . PHE A 1 101 ? 8.821 -0.758 -6.132 1.00 96.12 101 PHE A N 1
ATOM 820 C CA . PHE A 1 101 ? 9.555 -0.428 -7.357 1.00 96.12 101 PHE A CA 1
ATOM 821 C C . PHE A 1 101 ? 10.432 0.824 -7.222 1.00 96.12 101 PHE A C 1
ATOM 823 O O . PHE A 1 101 ? 11.224 1.120 -8.106 1.00 96.12 101 PHE A O 1
ATOM 830 N N . GLU A 1 102 ? 10.357 1.531 -6.093 1.00 94.25 102 GLU A N 1
ATOM 831 C CA . GLU A 1 102 ? 11.174 2.715 -5.812 1.00 94.25 102 GLU A CA 1
ATOM 832 C C . GLU A 1 102 ? 12.501 2.307 -5.154 1.00 94.25 102 GLU A C 1
ATOM 834 O O . GLU A 1 102 ? 12.633 2.300 -3.924 1.00 94.25 102 GLU A O 1
ATOM 839 N N . PHE A 1 103 ? 13.462 1.852 -5.959 1.00 94.31 103 PHE A N 1
ATOM 840 C CA . PHE A 1 103 ? 14.838 1.544 -5.548 1.00 94.31 103 PHE A CA 1
ATOM 841 C C . PHE A 1 103 ? 15.775 1.426 -6.747 1.00 94.31 103 PHE A C 1
ATOM 843 O O . PHE A 1 103 ? 15.328 1.436 -7.888 1.00 94.31 103 PHE A O 1
ATOM 850 N N . ASP A 1 104 ? 17.066 1.267 -6.456 1.00 94.81 104 ASP A N 1
ATOM 851 C CA . ASP A 1 104 ? 18.088 0.906 -7.430 1.00 94.81 104 ASP A CA 1
ATOM 852 C C . ASP A 1 104 ? 18.294 -0.627 -7.479 1.00 94.81 104 ASP A C 1
ATOM 854 O O . ASP A 1 104 ? 18.851 -1.196 -6.527 1.00 94.81 104 ASP A O 1
ATOM 858 N N . PRO A 1 105 ? 17.892 -1.307 -8.571 1.00 94.69 105 PRO A N 1
ATOM 859 C CA . PRO A 1 105 ? 18.062 -2.750 -8.743 1.00 94.69 105 PRO A CA 1
ATOM 860 C C . PRO A 1 105 ? 19.519 -3.223 -8.768 1.00 94.69 105 PRO A C 1
ATOM 862 O O . PRO A 1 105 ? 19.771 -4.392 -8.482 1.00 94.69 105 PRO A O 1
ATOM 865 N N . ALA A 1 106 ? 20.481 -2.337 -9.053 1.00 94.25 106 ALA A N 1
ATOM 866 C CA . ALA A 1 106 ? 21.904 -2.674 -9.012 1.00 94.25 106 ALA A CA 1
ATOM 867 C C . ALA A 1 106 ? 22.408 -2.904 -7.574 1.00 94.25 106 ALA A C 1
ATOM 869 O O . ALA A 1 106 ? 23.367 -3.640 -7.351 1.00 94.25 106 ALA A O 1
ATOM 870 N N . THR A 1 107 ? 21.752 -2.301 -6.576 1.00 95.75 107 THR A N 1
ATOM 871 C CA . THR A 1 107 ? 22.162 -2.414 -5.164 1.00 95.75 107 THR A CA 1
ATOM 872 C C . THR A 1 107 ? 21.585 -3.642 -4.467 1.00 95.75 107 THR A C 1
ATOM 874 O O . THR A 1 107 ? 22.240 -4.256 -3.622 1.00 95.75 107 THR A O 1
ATOM 877 N N . ILE A 1 108 ? 20.341 -4.002 -4.784 1.00 95.12 108 ILE A N 1
ATOM 878 C CA . ILE A 1 108 ? 19.604 -5.086 -4.135 1.00 95.12 108 ILE A CA 1
ATOM 879 C C . ILE A 1 108 ? 18.838 -5.842 -5.222 1.00 95.12 108 ILE A C 1
ATOM 881 O O . ILE A 1 108 ? 18.022 -5.226 -5.893 1.00 95.12 108 ILE A O 1
ATOM 885 N N . PRO A 1 109 ? 18.989 -7.169 -5.370 1.00 96.12 109 PRO A N 1
ATOM 886 C CA . PRO A 1 109 ? 18.189 -7.923 -6.333 1.00 96.12 109 PRO A CA 1
ATOM 887 C C . PRO A 1 109 ? 16.684 -7.820 -6.039 1.00 96.12 109 PRO A C 1
ATOM 889 O O . PRO A 1 109 ? 16.262 -8.010 -4.889 1.00 96.12 109 PRO A O 1
ATOM 892 N N . PHE A 1 110 ? 15.863 -7.583 -7.072 1.00 97.06 110 PHE A N 1
ATOM 893 C CA . PHE A 1 110 ? 14.411 -7.393 -6.923 1.00 97.06 110 PHE A CA 1
ATOM 894 C C . PHE A 1 110 ? 13.750 -8.545 -6.160 1.00 97.06 110 PHE A C 1
ATOM 896 O O . PHE A 1 110 ? 13.011 -8.300 -5.210 1.00 97.06 110 PHE A O 1
ATOM 903 N N . GLY A 1 111 ? 14.076 -9.800 -6.492 1.00 96.75 111 GLY A N 1
ATOM 904 C CA . GLY A 1 111 ? 13.505 -10.973 -5.818 1.00 96.75 111 GLY A CA 1
ATOM 905 C C . GLY A 1 111 ? 13.720 -10.966 -4.297 1.00 96.75 111 GLY A C 1
ATOM 906 O O . GLY A 1 111 ? 12.805 -11.269 -3.526 1.00 96.75 111 GLY A O 1
ATOM 907 N N . LYS A 1 112 ? 14.898 -10.519 -3.833 1.00 97.06 112 LYS A N 1
ATOM 908 C CA . LYS A 1 112 ? 15.184 -10.373 -2.399 1.00 97.06 112 LYS A CA 1
ATOM 909 C C . LYS A 1 112 ? 14.321 -9.272 -1.786 1.00 97.06 112 LYS A C 1
ATOM 911 O O . LYS A 1 112 ? 13.688 -9.506 -0.757 1.00 97.06 112 LYS A O 1
ATOM 916 N N . ARG A 1 113 ? 14.237 -8.100 -2.425 1.00 97.19 113 ARG A N 1
ATOM 917 C CA . ARG A 1 113 ? 13.398 -6.986 -1.949 1.00 97.19 113 ARG A CA 1
ATOM 918 C C . ARG A 1 113 ? 11.917 -7.363 -1.896 1.00 97.19 113 ARG A C 1
ATOM 920 O O . ARG A 1 113 ? 11.250 -7.074 -0.902 1.00 97.19 113 ARG A O 1
ATOM 927 N N . PHE A 1 114 ? 11.427 -8.041 -2.928 1.00 98.25 114 PHE A N 1
ATOM 928 C CA . PHE A 1 114 ? 10.063 -8.542 -3.017 1.00 98.25 114 PHE A CA 1
ATOM 929 C C . PHE A 1 114 ? 9.747 -9.487 -1.857 1.00 98.25 114 PHE A C 1
ATOM 931 O O . PHE A 1 114 ? 8.812 -9.228 -1.102 1.00 98.25 114 PHE A O 1
ATOM 938 N N . SER A 1 115 ? 10.579 -10.508 -1.626 1.00 98.06 115 SER A N 1
ATOM 939 C CA . SER A 1 115 ? 10.367 -11.469 -0.532 1.00 98.06 115 SER A CA 1
ATOM 940 C C . SER A 1 115 ? 10.298 -10.801 0.851 1.00 98.06 115 SER A C 1
ATOM 942 O O . SER A 1 115 ? 9.411 -11.110 1.649 1.00 98.06 115 SER A O 1
ATOM 944 N N . VAL A 1 116 ? 11.175 -9.823 1.117 1.00 97.94 116 VAL A N 1
ATOM 945 C CA . VAL A 1 116 ? 11.179 -9.044 2.366 1.00 97.94 116 VAL A CA 1
ATOM 946 C C . VAL A 1 116 ? 9.914 -8.193 2.486 1.00 97.94 116 VAL A C 1
ATOM 948 O O . VAL A 1 116 ? 9.319 -8.123 3.563 1.00 97.94 116 VAL A O 1
ATOM 951 N N . SER A 1 117 ? 9.479 -7.572 1.390 1.00 97.81 117 SER A N 1
ATOM 952 C CA . SER A 1 117 ? 8.280 -6.730 1.358 1.00 97.81 117 SER A CA 1
ATOM 953 C C . SER A 1 117 ? 7.012 -7.549 1.605 1.00 97.81 117 SER A C 1
ATOM 955 O O . SER A 1 117 ? 6.192 -7.152 2.432 1.00 97.81 117 SER A O 1
ATOM 957 N N . VAL A 1 118 ? 6.900 -8.736 0.998 1.00 98.50 118 VAL A N 1
ATOM 958 C CA . VAL A 1 118 ? 5.817 -9.701 1.258 1.00 98.50 118 VAL A CA 1
ATOM 959 C C . VAL A 1 118 ? 5.814 -10.126 2.728 1.00 98.50 118 VAL A C 1
ATOM 961 O O . VAL A 1 118 ? 4.783 -10.036 3.392 1.00 98.50 118 VAL A O 1
ATOM 964 N N . ALA A 1 119 ? 6.966 -10.515 3.282 1.00 98.06 119 ALA A N 1
ATOM 965 C CA . ALA A 1 119 ? 7.063 -10.919 4.685 1.00 98.06 119 ALA A CA 1
ATOM 966 C C . ALA A 1 119 ? 6.662 -9.788 5.653 1.00 98.06 119 ALA A C 1
ATOM 968 O O . ALA A 1 119 ? 6.009 -10.033 6.669 1.00 98.06 119 ALA A O 1
ATOM 969 N N . ASN A 1 120 ? 7.027 -8.541 5.339 1.00 97.50 120 ASN A N 1
ATOM 970 C CA . ASN A 1 120 ? 6.626 -7.367 6.111 1.00 97.50 120 ASN A CA 1
ATOM 971 C C . ASN A 1 120 ? 5.115 -7.100 6.005 1.00 97.50 120 ASN A C 1
ATOM 973 O O . ASN A 1 120 ? 4.480 -6.814 7.021 1.00 97.50 120 ASN A O 1
ATOM 977 N N . ALA A 1 121 ? 4.535 -7.213 4.807 1.00 97.69 121 ALA A N 1
ATOM 978 C CA . ALA A 1 121 ? 3.102 -7.040 4.589 1.00 97.69 121 ALA A CA 1
ATOM 979 C C . ALA A 1 121 ? 2.288 -8.083 5.372 1.00 97.69 121 ALA A C 1
ATOM 981 O O . ALA A 1 121 ? 1.397 -7.714 6.135 1.00 97.69 121 ALA A O 1
ATOM 982 N N . ILE A 1 122 ? 2.678 -9.360 5.303 1.00 97.75 122 ILE A N 1
ATOM 983 C CA . ILE A 1 122 ? 2.054 -10.447 6.074 1.00 97.75 122 ILE A CA 1
ATOM 984 C C . ILE A 1 122 ? 2.155 -10.181 7.580 1.00 97.75 122 ILE A C 1
ATOM 986 O O . ILE A 1 122 ? 1.149 -10.261 8.283 1.00 97.75 122 ILE A O 1
ATOM 990 N N . ARG A 1 123 ? 3.336 -9.801 8.094 1.00 96.38 123 ARG A N 1
ATOM 991 C CA . ARG A 1 123 ? 3.500 -9.454 9.520 1.00 96.38 123 ARG A CA 1
ATOM 992 C C . ARG A 1 123 ? 2.563 -8.325 9.952 1.00 96.38 123 ARG A C 1
ATOM 994 O O . ARG A 1 123 ? 1.997 -8.397 11.040 1.00 96.38 123 ARG A O 1
ATOM 1001 N N . ASN A 1 124 ? 2.362 -7.315 9.105 1.00 94.00 124 ASN A N 1
ATOM 1002 C CA . ASN A 1 124 ? 1.428 -6.225 9.387 1.00 94.00 124 ASN A CA 1
ATOM 1003 C C . ASN A 1 124 ? -0.033 -6.699 9.409 1.00 94.00 124 ASN A C 1
ATOM 1005 O O . ASN A 1 124 ? -0.790 -6.256 10.272 1.00 94.00 124 ASN A O 1
ATOM 1009 N N . VAL A 1 125 ? -0.430 -7.595 8.500 1.00 94.56 125 VAL A N 1
ATOM 1010 C CA . VAL A 1 125 ? -1.776 -8.195 8.485 1.00 94.56 125 VAL A CA 1
ATOM 1011 C C . VAL A 1 125 ? -2.016 -9.014 9.754 1.00 94.56 125 VAL A C 1
ATOM 1013 O O . VAL A 1 125 ? -2.995 -8.771 10.459 1.00 94.56 125 VAL A O 1
ATOM 1016 N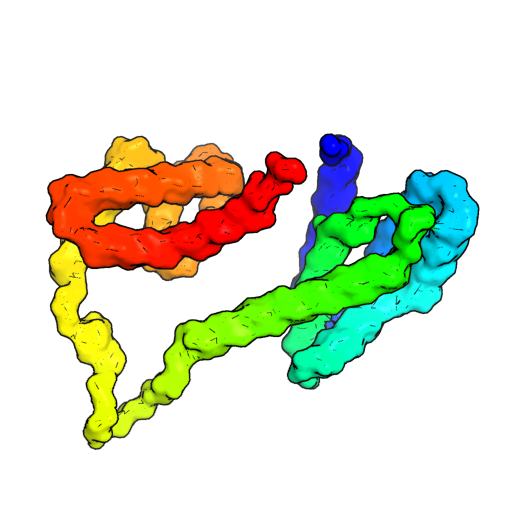 N . VAL A 1 126 ? -1.085 -9.904 10.111 1.00 93.06 126 VAL A N 1
ATOM 1017 C CA . VAL A 1 126 ? -1.169 -10.725 11.331 1.00 93.06 126 VAL A CA 1
ATOM 1018 C C . VAL A 1 126 ? -1.236 -9.847 12.582 1.00 93.06 126 VAL A C 1
ATOM 1020 O O . VAL A 1 126 ? -2.084 -10.057 13.447 1.00 93.06 126 VAL A O 1
ATOM 1023 N N . ALA A 1 127 ? -0.398 -8.810 12.673 1.00 89.81 127 ALA A N 1
ATOM 1024 C CA . ALA A 1 127 ? -0.431 -7.875 13.795 1.00 89.81 127 ALA A CA 1
ATOM 1025 C C . ALA A 1 127 ? -1.782 -7.146 13.903 1.00 89.81 127 ALA A C 1
ATOM 1027 O O . ALA A 1 127 ? -2.322 -7.019 15.002 1.00 89.81 127 ALA A O 1
ATOM 1028 N N . LYS A 1 128 ? -2.358 -6.701 12.775 1.00 88.56 128 LYS A N 1
ATOM 1029 C CA . LYS A 1 128 ? -3.692 -6.080 12.747 1.00 88.56 128 LYS A CA 1
ATOM 1030 C C . LYS A 1 128 ? -4.775 -7.046 13.222 1.00 88.56 128 LYS A C 1
ATOM 1032 O O . LYS A 1 128 ? -5.625 -6.641 14.010 1.00 88.56 128 LYS A O 1
ATOM 1037 N N . GLN A 1 129 ? -4.744 -8.300 12.782 1.00 87.38 129 GLN A N 1
ATOM 1038 C CA . GLN A 1 129 ? -5.726 -9.301 13.192 1.00 87.38 129 GLN A CA 1
ATOM 1039 C C . GLN A 1 129 ? -5.612 -9.637 14.681 1.00 87.38 129 GLN A C 1
ATOM 1041 O O . GLN A 1 129 ? -6.622 -9.619 15.379 1.00 87.38 129 GLN A O 1
ATOM 1046 N N . ASN A 1 130 ? -4.396 -9.847 15.190 1.00 83.50 130 ASN A N 1
ATOM 1047 C CA . ASN A 1 130 ? -4.161 -10.095 16.613 1.00 83.50 130 ASN A CA 1
ATOM 1048 C C . ASN A 1 130 ? -4.635 -8.918 17.475 1.00 83.50 130 ASN A C 1
ATOM 1050 O O . ASN A 1 130 ? -5.247 -9.119 18.520 1.00 83.50 130 ASN A O 1
ATOM 1054 N N . ASN A 1 131 ? -4.398 -7.683 17.026 1.00 79.62 131 ASN A N 1
ATOM 1055 C CA . ASN A 1 131 ? -4.897 -6.497 17.718 1.00 79.62 131 ASN A CA 1
ATOM 1056 C C . ASN A 1 131 ? -6.429 -6.424 17.696 1.00 79.62 131 ASN A C 1
ATOM 1058 O O . ASN A 1 131 ? -7.022 -6.100 18.718 1.00 79.62 131 ASN A O 1
ATOM 1062 N N . ARG A 1 132 ? -7.079 -6.768 16.576 1.00 80.31 132 ARG A N 1
ATOM 1063 C CA . ARG A 1 132 ? -8.547 -6.844 16.498 1.00 80.31 132 ARG A CA 1
ATOM 1064 C C . ARG A 1 132 ? -9.112 -7.914 17.429 1.00 80.31 132 ARG A C 1
ATOM 1066 O O . ARG A 1 132 ? -10.051 -7.628 18.154 1.00 80.31 132 ARG A O 1
ATOM 1073 N N . GLN A 1 133 ? -8.512 -9.103 17.472 1.00 75.88 133 GLN A N 1
ATOM 1074 C CA . GLN A 1 133 ? -8.939 -10.177 18.376 1.00 75.88 133 GLN A CA 1
ATOM 1075 C C . GLN A 1 133 ? -8.794 -9.793 19.851 1.00 75.88 133 GLN A C 1
ATOM 1077 O O . GLN A 1 133 ? -9.670 -10.108 20.643 1.00 75.88 133 GLN A O 1
ATOM 1082 N N . ARG A 1 134 ? -7.731 -9.065 20.219 1.00 71.06 134 ARG A N 1
ATOM 1083 C CA . ARG A 1 134 ? -7.557 -8.541 21.586 1.00 71.06 134 ARG A CA 1
ATOM 1084 C C . ARG A 1 134 ? -8.612 -7.508 21.984 1.00 71.06 134 ARG A C 1
ATOM 1086 O O . ARG A 1 134 ? -8.854 -7.337 23.172 1.00 71.06 134 ARG A O 1
ATOM 1093 N N . LEU A 1 135 ? -9.183 -6.798 21.013 1.00 65.62 135 LEU A N 1
ATOM 1094 C CA . LEU A 1 135 ? -10.191 -5.762 21.239 1.00 65.62 135 LEU A CA 1
ATOM 1095 C C . LEU A 1 135 ? -11.622 -6.305 21.254 1.00 65.62 135 LEU A C 1
ATOM 1097 O O . LEU A 1 135 ? -12.513 -5.579 21.678 1.00 65.62 135 LEU A O 1
ATOM 1101 N N . ILE A 1 136 ? -11.854 -7.546 20.815 1.00 53.81 136 ILE A N 1
ATOM 1102 C CA . ILE A 1 136 ? -13.147 -8.214 20.977 1.00 53.81 136 ILE A CA 1
ATOM 1103 C C . ILE A 1 136 ? -13.148 -8.820 22.388 1.00 53.81 136 ILE A C 1
ATOM 1105 O O . ILE A 1 136 ? -12.402 -9.774 22.624 1.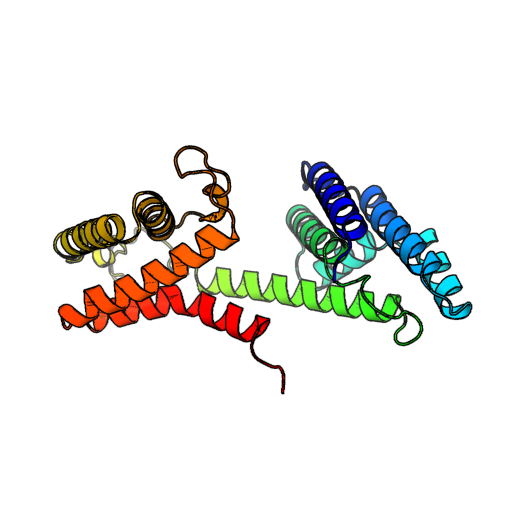00 53.81 136 ILE A O 1
ATOM 1109 N N . PRO A 1 137 ? -13.933 -8.292 23.347 1.00 46.72 137 PRO A N 1
ATOM 1110 C CA . PRO A 1 137 ? -14.034 -8.896 24.665 1.00 46.72 137 PRO A CA 1
ATOM 1111 C C . PRO A 1 137 ? -14.594 -10.307 24.487 1.00 46.72 137 PRO A C 1
ATOM 1113 O O . PRO A 1 137 ? -15.694 -10.482 23.972 1.00 46.72 137 PRO A O 1
ATOM 1116 N N . SER A 1 138 ? -13.842 -11.322 24.902 1.00 46.19 138 SER A N 1
ATOM 1117 C CA . SER A 1 138 ? -14.226 -12.734 24.816 1.00 46.19 138 SER A CA 1
ATOM 1118 C C . SER A 1 138 ? -15.286 -13.132 25.850 1.00 46.19 138 SER A C 1
ATOM 1120 O O . SER A 1 138 ? -15.273 -14.262 26.332 1.00 46.19 138 SER A O 1
ATOM 1122 N N . ILE A 1 139 ? -16.151 -12.205 26.261 1.00 46.59 139 ILE A N 1
ATOM 1123 C CA . ILE A 1 139 ? -17.258 -12.521 27.157 1.00 46.59 139 ILE A CA 1
ATOM 1124 C C . ILE A 1 139 ? -18.401 -12.968 26.245 1.00 46.59 139 ILE A C 1
ATOM 1126 O O . ILE A 1 139 ? -18.940 -12.125 25.522 1.00 46.59 139 ILE A O 1
ATOM 1130 N N . PRO A 1 140 ? -18.749 -14.268 26.201 1.00 39.78 140 PRO A N 1
ATOM 1131 C CA . PRO A 1 140 ? -19.990 -14.670 25.563 1.00 39.78 140 PRO A CA 1
ATOM 1132 C C . PRO A 1 140 ? -21.120 -13.862 26.202 1.00 39.78 140 PRO A C 1
ATOM 1134 O O . PRO A 1 140 ? -21.209 -13.762 27.425 1.00 39.78 140 PRO A O 1
ATOM 1137 N N . ILE A 1 141 ? -21.975 -13.267 25.374 1.00 43.50 141 ILE A N 1
ATOM 1138 C CA . ILE A 1 141 ? -23.283 -12.783 25.815 1.00 43.50 141 ILE A CA 1
ATOM 1139 C C . ILE A 1 141 ? -24.116 -14.048 26.049 1.00 43.50 141 ILE A C 1
ATOM 1141 O O . ILE A 1 141 ? -24.917 -14.452 25.215 1.00 43.50 141 ILE A O 1
ATOM 1145 N N . SER A 1 142 ? -23.791 -14.780 27.108 1.00 42.94 142 SER A N 1
ATOM 1146 C CA . SER A 1 142 ? -24.602 -15.866 27.626 1.00 42.94 142 SER A CA 1
ATOM 1147 C C . SER A 1 142 ? -25.564 -15.248 28.626 1.00 42.94 142 SER A C 1
ATOM 1149 O O . SER A 1 142 ? -25.134 -14.708 29.646 1.00 42.94 142 SER A O 1
ATOM 1151 N N . ASP A 1 143 ? -26.853 -15.328 28.306 1.00 41.59 143 ASP A N 1
ATOM 1152 C CA . ASP A 1 143 ? -27.979 -15.026 29.190 1.00 41.59 143 ASP A CA 1
ATOM 1153 C C . ASP A 1 143 ? -28.079 -16.080 30.316 1.00 41.59 143 ASP A C 1
ATOM 1155 O O . ASP A 1 143 ? -29.100 -16.745 30.474 1.00 41.59 143 ASP A O 1
ATOM 1159 N N . GLU A 1 144 ? -27.005 -16.297 31.081 1.00 41.84 144 GLU A N 1
ATOM 1160 C CA . GLU A 1 144 ? -27.058 -17.115 32.295 1.00 41.84 144 GLU A CA 1
ATOM 1161 C C . GLU A 1 144 ? -27.211 -16.220 33.527 1.00 41.84 144 GLU A C 1
ATOM 1163 O O . GLU A 1 144 ? -26.358 -15.394 33.866 1.00 41.84 144 GLU A O 1
ATOM 1168 N N . GLU A 1 145 ? -28.352 -16.394 34.196 1.00 46.53 145 GLU A N 1
ATOM 1169 C CA . GLU A 1 145 ? -28.685 -15.782 35.475 1.00 46.53 145 GLU A CA 1
ATOM 1170 C C . GLU A 1 145 ? -27.742 -16.290 36.570 1.00 46.53 145 GLU A C 1
ATOM 1172 O O . GLU A 1 145 ? -27.948 -17.341 37.172 1.00 46.53 145 GLU A O 1
ATOM 1177 N N . GLY A 1 146 ? -26.722 -15.495 36.878 1.00 47.16 146 GLY A N 1
ATOM 1178 C CA . GLY A 1 146 ? -25.999 -15.613 38.137 1.00 47.16 146 GLY A CA 1
ATOM 1179 C C . GLY A 1 146 ? -24.491 -15.585 37.967 1.00 47.16 146 GLY A C 1
ATOM 1180 O O . GLY A 1 146 ? -23.881 -16.517 37.465 1.00 47.16 146 GLY A O 1
ATOM 1181 N N . VAL A 1 147 ? -23.882 -14.539 38.525 1.00 44.28 147 VAL A N 1
ATOM 1182 C CA . VAL A 1 147 ? -22.426 -14.339 38.645 1.00 44.28 147 VAL A CA 1
ATOM 1183 C C . VAL A 1 147 ? -21.737 -13.833 37.368 1.00 44.28 147 VAL A C 1
ATOM 1185 O O . VAL A 1 147 ? -20.641 -14.235 36.999 1.00 44.28 147 VAL A O 1
ATOM 1188 N N . GLY A 1 148 ? -22.338 -12.827 36.744 1.00 37.03 148 GLY A N 1
ATOM 1189 C CA . GLY A 1 148 ? -21.650 -11.901 35.851 1.00 37.03 148 GLY A CA 1
ATOM 1190 C C . GLY A 1 148 ? -22.405 -10.584 35.871 1.00 37.03 148 GLY A C 1
ATOM 1191 O O . GLY A 1 148 ? -23.621 -10.589 35.718 1.00 37.03 148 GLY A O 1
ATOM 1192 N N . ILE A 1 149 ? -21.727 -9.462 36.128 1.00 42.84 149 ILE A N 1
ATOM 1193 C CA . ILE A 1 149 ? -22.359 -8.142 36.004 1.00 42.84 149 ILE A CA 1
ATOM 1194 C C . ILE A 1 149 ? -22.781 -8.020 34.533 1.00 42.84 149 ILE A C 1
ATOM 1196 O O . ILE A 1 149 ? -21.897 -8.041 33.672 1.00 42.84 149 ILE A O 1
ATOM 1200 N N . PRO A 1 150 ? -24.085 -7.930 34.220 1.00 39.34 150 PRO A N 1
ATOM 1201 C CA . PRO A 1 150 ? -24.543 -7.835 32.845 1.00 39.34 150 PRO A CA 1
ATOM 1202 C C . PRO A 1 150 ? -23.870 -6.642 32.167 1.00 39.34 150 PRO A C 1
ATOM 1204 O O . PRO A 1 150 ? -23.754 -5.566 32.758 1.00 39.34 150 PRO A O 1
ATOM 1207 N N . SER A 1 151 ? -23.458 -6.785 30.913 1.00 42.41 151 SER A N 1
ATOM 1208 C CA . SER A 1 151 ? -22.950 -5.673 30.098 1.00 42.41 1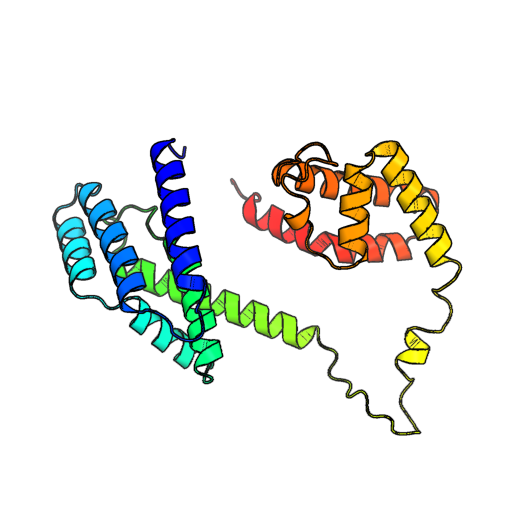51 SER A CA 1
ATOM 1209 C C . SER A 1 151 ? -23.977 -4.535 29.965 1.00 42.41 151 SER A C 1
ATOM 1211 O O . SER A 1 151 ? -23.593 -3.376 29.822 1.00 42.41 151 SER A O 1
ATOM 1213 N N . SER A 1 152 ? -25.269 -4.824 30.153 1.00 42.25 152 SER A N 1
ATOM 1214 C CA . SER A 1 152 ? -26.338 -3.828 30.301 1.00 42.25 152 SER A CA 1
ATOM 1215 C C . SER A 1 152 ? -26.274 -3.012 31.605 1.00 42.25 152 SER A C 1
ATOM 1217 O O . SER A 1 152 ? -26.820 -1.914 31.656 1.00 42.25 152 SER A O 1
ATOM 1219 N N . GLN A 1 153 ? -25.570 -3.477 32.643 1.00 39.75 153 GLN A N 1
ATOM 1220 C CA . GLN A 1 153 ? -25.310 -2.714 33.872 1.00 39.75 153 GLN A CA 1
ATOM 1221 C C . GLN A 1 153 ? -24.010 -1.899 33.817 1.00 39.75 153 GLN A C 1
ATOM 1223 O O . GLN A 1 153 ? -23.931 -0.873 34.489 1.00 39.75 153 GLN A O 1
ATOM 1228 N N . ILE A 1 154 ? -23.024 -2.284 32.996 1.00 42.28 154 ILE A N 1
ATOM 1229 C CA . ILE A 1 154 ? -21.828 -1.456 32.734 1.00 42.28 154 ILE A CA 1
ATOM 1230 C C . ILE A 1 154 ? -22.168 -0.318 31.756 1.00 42.28 154 ILE A C 1
ATOM 1232 O O . ILE A 1 154 ? -21.696 0.799 31.931 1.00 42.28 154 ILE A O 1
ATOM 1236 N N . ALA A 1 155 ? -23.065 -0.559 30.795 1.00 41.91 155 ALA A N 1
ATOM 1237 C CA . ALA A 1 155 ? -23.612 0.483 29.921 1.00 41.91 155 ALA A CA 1
ATOM 1238 C C . ALA A 1 155 ? -24.752 1.307 30.564 1.00 41.91 155 ALA A C 1
ATOM 1240 O O . ALA A 1 155 ? -25.221 2.272 29.965 1.00 41.91 155 ALA A O 1
ATOM 1241 N N . GLY A 1 156 ? -25.215 0.930 31.763 1.00 41.09 156 GLY A N 1
ATOM 1242 C CA . GLY A 1 156 ? -26.456 1.445 32.357 1.00 41.09 156 GLY A CA 1
ATOM 1243 C C . GLY A 1 156 ? -26.329 2.117 33.726 1.00 41.09 156 GLY A C 1
ATOM 1244 O O . GLY A 1 156 ? -27.332 2.604 34.244 1.00 41.09 156 GLY A O 1
ATOM 1245 N N . LYS A 1 157 ? -25.138 2.178 34.338 1.00 41.31 157 LYS A N 1
ATOM 1246 C CA . LYS A 1 157 ? -24.931 2.908 35.600 1.00 41.31 157 LYS A CA 1
ATOM 1247 C C . LYS A 1 157 ? -24.195 4.229 35.357 1.00 41.31 157 LYS A C 1
ATOM 1249 O O . LYS A 1 157 ? -22.975 4.292 35.396 1.00 41.31 157 LYS A O 1
ATOM 1254 N N . ASN A 1 158 ? -24.994 5.283 35.179 1.00 38.00 158 ASN A N 1
ATOM 1255 C CA . ASN A 1 158 ? -24.651 6.698 35.396 1.00 38.00 158 ASN A CA 1
ATOM 1256 C C . ASN A 1 158 ? -23.674 7.390 34.421 1.00 38.00 158 ASN A C 1
ATOM 1258 O O . ASN A 1 158 ? -22.964 8.295 34.837 1.00 38.00 158 ASN A O 1
ATOM 1262 N N . VAL A 1 159 ? -23.690 7.049 33.131 1.00 45.00 159 VAL A N 1
ATOM 1263 C CA . VAL A 1 159 ? -23.037 7.854 32.062 1.00 45.00 159 VAL A CA 1
ATOM 1264 C C . VAL A 1 159 ? -24.079 8.740 31.339 1.00 45.00 159 VAL A C 1
ATOM 1266 O O . VAL A 1 159 ? -23.796 9.792 30.786 1.00 45.00 159 VAL A O 1
ATOM 1269 N N . SER A 1 160 ? -25.363 8.383 31.382 1.00 43.44 160 SER A N 1
ATOM 1270 C CA . SER A 1 160 ? -26.301 8.744 30.307 1.00 43.44 160 SER A CA 1
ATOM 1271 C C . SER A 1 160 ? -26.995 10.112 30.380 1.00 43.44 160 SER A C 1
ATOM 1273 O O . SER A 1 160 ? -27.769 10.412 29.481 1.00 43.44 160 SER A O 1
ATOM 1275 N N . ALA A 1 161 ? -26.751 10.951 31.390 1.00 42.25 161 ALA A N 1
ATOM 1276 C CA . ALA A 1 161 ? -27.372 12.287 31.461 1.00 42.25 161 ALA A CA 1
ATOM 1277 C C . ALA A 1 161 ? -26.355 13.422 31.640 1.00 42.25 161 ALA A C 1
ATOM 1279 O O . ALA A 1 161 ? -26.530 14.496 31.068 1.00 42.25 161 ALA A O 1
ATOM 1280 N N . VAL A 1 162 ? -25.271 13.173 32.383 1.00 44.22 162 VAL A N 1
ATOM 1281 C CA . VAL A 1 162 ? -24.179 14.142 32.550 1.00 44.22 162 VAL A CA 1
ATOM 1282 C C . VAL A 1 162 ? -23.263 14.133 31.319 1.00 44.22 162 VAL A C 1
ATOM 1284 O O . VAL A 1 162 ? -22.972 15.205 30.795 1.00 44.22 162 VAL A O 1
ATOM 1287 N N . ASP A 1 163 ? -22.927 12.962 30.754 1.00 55.75 163 ASP A N 1
ATOM 1288 C CA . ASP A 1 163 ? -22.063 12.902 29.561 1.00 55.75 163 ASP A CA 1
ATOM 1289 C C . ASP A 1 163 ? -22.765 13.346 28.276 1.00 55.75 163 ASP A C 1
ATOM 1291 O O . ASP A 1 163 ? -22.115 13.882 27.384 1.00 55.75 163 ASP A O 1
ATOM 1295 N N . GLN A 1 164 ? -24.089 13.189 28.160 1.00 59.22 164 GLN A N 1
ATOM 1296 C CA . GLN A 1 164 ? -24.820 13.745 27.012 1.00 59.22 164 GLN A CA 1
ATOM 1297 C C . GLN A 1 164 ? -24.766 15.278 27.012 1.00 59.22 164 GLN A C 1
ATOM 1299 O O . GLN A 1 164 ? -24.489 15.874 25.975 1.00 59.22 164 GLN A O 1
ATOM 1304 N N . GLY A 1 165 ? -24.931 15.913 28.179 1.00 68.00 165 GLY A N 1
ATOM 1305 C CA . GLY A 1 165 ? -24.825 17.367 28.305 1.00 68.00 165 GLY A CA 1
ATOM 1306 C C . GLY A 1 165 ? -23.425 17.890 27.974 1.00 68.00 165 GLY A C 1
ATOM 1307 O O . GLY A 1 165 ? -23.291 18.862 27.231 1.00 68.00 165 GLY A O 1
ATOM 1308 N N . VAL A 1 166 ? -22.383 17.213 28.465 1.00 74.25 166 VAL A N 1
ATOM 1309 C CA . VAL A 1 166 ? -20.983 17.578 28.194 1.00 74.25 166 VAL A CA 1
ATOM 1310 C C . VAL A 1 166 ? -20.623 17.366 26.720 1.00 74.25 166 VAL A C 1
ATOM 1312 O O . VAL A 1 166 ? -19.977 18.228 26.123 1.00 74.25 166 VAL A O 1
ATOM 1315 N N . ASN A 1 167 ? -21.092 16.280 26.099 1.00 77.88 167 ASN A N 1
ATOM 1316 C CA . ASN A 1 167 ? -20.878 16.016 24.675 1.00 77.88 167 ASN A CA 1
ATOM 1317 C C . ASN A 1 167 ? -21.601 17.029 23.778 1.00 77.88 167 ASN A C 1
ATOM 1319 O O . ASN A 1 167 ? -21.013 17.510 22.810 1.00 77.88 167 ASN A O 1
ATOM 1323 N N . ASP A 1 168 ? -22.838 17.402 24.110 1.00 84.31 168 ASP A N 1
ATOM 1324 C CA . ASP A 1 168 ? -23.599 18.408 23.364 1.00 84.31 168 ASP A CA 1
ATOM 1325 C C . ASP A 1 168 ? -22.968 19.797 23.477 1.00 84.31 168 ASP A C 1
ATOM 1327 O O . ASP A 1 168 ? -22.926 20.565 22.511 1.00 84.31 168 ASP A O 1
ATOM 1331 N N . GLU A 1 169 ? -22.461 20.142 24.657 1.00 87.88 169 GLU A N 1
ATOM 1332 C CA . GLU A 1 169 ? -21.786 21.410 24.887 1.00 87.88 169 GLU A CA 1
ATOM 1333 C C . GLU A 1 169 ? -20.429 21.469 24.184 1.00 87.88 169 GLU A C 1
ATOM 1335 O O . GLU A 1 169 ? -20.123 22.467 23.528 1.00 87.88 169 GLU A O 1
ATOM 1340 N N . PHE A 1 170 ? -19.662 20.377 24.213 1.00 88.94 170 PHE A N 1
ATOM 1341 C CA . PHE A 1 170 ? -18.430 20.268 23.443 1.00 88.94 170 PHE A CA 1
ATOM 1342 C C . PHE A 1 170 ? -18.700 20.312 21.932 1.00 88.94 170 PHE A C 1
ATOM 1344 O O . PHE A 1 170 ? -17.996 21.001 21.194 1.00 88.94 170 PHE A O 1
ATOM 1351 N N . ALA A 1 171 ? -19.763 19.662 21.451 1.00 89.69 171 ALA A N 1
ATOM 1352 C CA . ALA A 1 171 ? -20.162 19.722 20.048 1.00 89.69 171 ALA A CA 1
ATOM 1353 C C . ALA A 1 171 ? -20.538 21.150 19.616 1.00 89.69 171 ALA A C 1
ATOM 1355 O O . ALA A 1 171 ? -20.128 21.592 18.537 1.00 89.69 171 ALA A O 1
ATOM 1356 N N . LYS A 1 172 ? -21.249 21.904 20.467 1.00 93.94 172 LYS A N 1
ATOM 1357 C CA . LYS A 1 172 ? -21.520 23.339 20.257 1.00 93.94 172 LYS A CA 1
ATOM 1358 C C . LYS A 1 172 ? -20.234 24.161 20.261 1.00 93.94 172 LYS A C 1
ATOM 1360 O O . LYS A 1 172 ? -20.069 25.031 19.405 1.00 93.94 172 LYS A O 1
ATOM 1365 N N . PHE A 1 173 ? -19.308 23.869 21.172 1.00 93.62 173 PHE A N 1
ATOM 1366 C CA . PHE A 1 173 ? -18.016 24.544 21.252 1.00 93.62 173 PHE A CA 1
ATOM 1367 C C . PHE A 1 173 ? -17.190 24.327 19.976 1.00 93.62 173 PHE A C 1
ATOM 1369 O O . PHE A 1 173 ? -16.765 25.294 19.340 1.00 93.62 173 PHE A O 1
ATOM 1376 N N . VAL A 1 174 ? -17.072 23.080 19.513 1.00 93.62 174 VAL A N 1
ATOM 1377 C CA . VAL A 1 174 ? -16.418 22.727 18.245 1.00 93.62 174 VAL A CA 1
ATOM 1378 C C . VAL A 1 174 ? -17.110 23.389 17.056 1.00 93.62 174 VAL A C 1
ATOM 1380 O O . VAL A 1 174 ? -16.426 23.944 16.196 1.00 93.62 174 VAL A O 1
ATOM 1383 N N . HIS A 1 175 ? -18.446 23.398 17.016 1.00 95.94 175 HIS A N 1
ATOM 1384 C CA . HIS A 1 175 ? -19.194 24.081 15.960 1.00 95.94 175 HIS A CA 1
ATOM 1385 C C . HIS A 1 175 ? -18.877 25.579 15.915 1.00 95.94 175 HIS A C 1
ATOM 1387 O O . HIS A 1 175 ? -18.600 26.120 14.847 1.00 95.94 175 HIS A O 1
ATOM 1393 N N . SER A 1 176 ? -18.854 26.245 17.073 1.00 96.94 176 SER A N 1
ATOM 1394 C CA . SER A 1 176 ? -18.583 27.684 17.162 1.00 96.94 176 SER A CA 1
ATOM 1395 C C . SER A 1 176 ? -17.177 28.066 16.683 1.00 96.94 176 SER A C 1
ATOM 1397 O O . SER A 1 176 ? -16.988 29.146 16.128 1.00 96.94 176 SER A O 1
ATOM 1399 N N . ARG A 1 177 ? -16.191 27.177 16.866 1.00 97.06 177 ARG A N 1
ATOM 1400 C CA . ARG A 1 177 ? -14.778 27.436 16.548 1.00 97.06 177 ARG A CA 1
ATOM 1401 C C . ARG A 1 177 ? -14.366 26.960 15.157 1.00 97.06 177 ARG A C 1
ATOM 1403 O O . ARG A 1 177 ? -13.574 27.629 14.500 1.00 97.06 177 ARG A O 1
ATOM 1410 N N . LEU A 1 178 ? -14.865 25.803 14.719 1.00 95.31 178 LEU A N 1
ATOM 1411 C CA . LEU A 1 178 ? -14.422 25.116 13.496 1.00 95.31 178 LEU A CA 1
ATOM 1412 C C . LEU A 1 178 ? -15.516 25.006 12.426 1.00 95.31 178 LEU A C 1
ATOM 1414 O O . LEU A 1 178 ? -15.251 24.528 11.320 1.00 95.31 178 LEU A O 1
ATOM 1418 N N . GLY A 1 179 ? -16.733 25.455 12.732 1.00 96.00 179 GLY A N 1
ATOM 1419 C CA . GLY A 1 179 ? -17.857 25.467 11.808 1.00 96.00 179 GLY A CA 1
ATOM 1420 C C . GLY A 1 179 ? -18.397 24.072 11.455 1.00 96.00 179 GLY A C 1
ATOM 1421 O O . GLY A 1 179 ? -18.082 23.076 12.115 1.00 96.00 179 GLY A O 1
ATOM 1422 N N . PRO A 1 180 ? -19.209 23.980 10.384 1.00 95.94 180 PRO A N 1
ATOM 1423 C CA . PRO A 1 180 ? -19.911 22.752 9.998 1.00 95.94 180 PRO A CA 1
ATOM 1424 C C . PRO A 1 180 ? -18.990 21.560 9.723 1.00 95.94 180 PRO A C 1
ATOM 1426 O O . PRO A 1 180 ? -19.306 20.432 10.097 1.00 95.94 180 PRO A O 1
ATOM 1429 N N . LEU A 1 181 ? -17.821 21.804 9.121 1.00 95.62 181 LEU A N 1
ATOM 1430 C CA . LEU A 1 181 ? -16.844 20.752 8.843 1.00 95.62 181 LEU A CA 1
ATOM 1431 C C . LEU A 1 181 ? -16.275 20.149 10.136 1.00 95.62 181 LEU A C 1
ATOM 1433 O O . LEU A 1 181 ? -16.141 18.931 10.230 1.00 95.62 181 LEU A O 1
ATOM 1437 N N . GLY A 1 182 ? -15.962 20.980 11.136 1.00 94.88 182 GLY A N 1
ATOM 1438 C CA . GLY A 1 182 ? -15.504 20.501 12.441 1.00 94.88 182 GLY A CA 1
ATOM 1439 C C . GLY A 1 182 ? -16.559 19.641 13.134 1.00 94.88 182 GLY A C 1
ATOM 1440 O O . GLY A 1 182 ? -16.246 18.559 13.625 1.00 94.88 182 GLY A O 1
ATOM 1441 N N . SER A 1 183 ? -17.823 20.072 13.096 1.00 95.38 183 SER A N 1
ATOM 1442 C CA . SER A 1 183 ? -18.950 19.301 13.636 1.00 95.38 183 SER A CA 1
ATOM 1443 C C . SER A 1 183 ? -19.133 17.954 12.939 1.00 95.38 183 SER A C 1
ATOM 1445 O O . SER A 1 183 ? -19.310 16.946 13.616 1.00 95.38 183 SER A O 1
ATOM 1447 N N . ALA A 1 184 ? -19.051 17.917 11.607 1.00 93.19 184 ALA A N 1
ATOM 1448 C CA . ALA A 1 184 ? -19.179 16.678 10.843 1.00 93.19 184 ALA A CA 1
ATOM 1449 C C . ALA A 1 184 ? -18.053 15.685 11.176 1.00 93.19 184 ALA A C 1
ATOM 1451 O O . ALA A 1 184 ? -18.315 14.510 11.417 1.00 93.19 184 ALA A O 1
ATOM 1452 N N . VAL A 1 185 ? -16.807 16.167 11.264 1.00 92.38 185 VAL A N 1
ATOM 1453 C CA . VAL A 1 185 ? -15.653 15.336 11.643 1.00 92.38 185 VAL A CA 1
ATOM 1454 C C . VAL A 1 185 ? -15.794 14.801 13.068 1.00 92.38 185 VAL A C 1
ATOM 1456 O O . VAL A 1 185 ? -15.528 13.620 13.296 1.00 92.38 185 VAL A O 1
ATOM 1459 N N . LEU A 1 186 ? -16.212 15.642 14.021 1.00 89.31 186 LEU A N 1
ATOM 1460 C CA . LEU A 1 186 ? -16.451 15.221 15.403 1.00 89.31 186 LEU A CA 1
ATOM 1461 C C . LEU A 1 186 ? -17.543 14.148 15.467 1.00 89.31 186 LEU A C 1
ATOM 1463 O O . LEU A 1 186 ? -17.328 13.108 16.082 1.00 89.31 186 LEU A O 1
ATOM 1467 N N . LYS A 1 187 ? -18.674 14.376 14.792 1.00 88.69 187 LYS A N 1
ATOM 1468 C CA . LYS A 1 187 ? -19.803 13.443 14.748 1.00 88.69 187 LYS A CA 1
ATOM 1469 C C . LYS A 1 187 ? -19.382 12.073 14.215 1.00 88.69 187 LYS A C 1
ATOM 1471 O O . LYS A 1 187 ? -19.546 11.090 14.928 1.00 88.69 187 LYS A O 1
ATOM 1476 N N . SER A 1 188 ? -18.736 12.019 13.045 1.00 85.50 188 SER A N 1
ATOM 1477 C CA . SER A 1 188 ? -18.239 10.752 12.489 1.00 85.50 188 SER A CA 1
ATOM 1478 C C . SER A 1 188 ? -17.300 10.027 13.457 1.00 85.50 188 SER A C 1
ATOM 1480 O O . SER A 1 188 ? -17.359 8.811 13.579 1.00 85.50 188 SER A O 1
ATOM 1482 N N . LYS A 1 189 ? -16.448 10.752 14.195 1.00 83.38 189 LYS A N 1
ATOM 1483 C CA . LYS A 1 189 ? -15.551 10.138 15.186 1.00 83.38 189 LYS A CA 1
ATOM 1484 C C . LYS A 1 189 ? -16.286 9.594 16.413 1.00 83.38 189 LYS A C 1
ATOM 1486 O O . LYS A 1 189 ? -15.884 8.545 16.908 1.00 83.38 189 LYS A O 1
ATOM 1491 N N . LEU A 1 190 ? -17.319 10.283 16.898 1.00 79.12 190 LEU A N 1
ATOM 1492 C CA . LEU A 1 190 ? -18.133 9.832 18.033 1.00 79.12 190 LEU A CA 1
ATOM 1493 C C . LEU A 1 190 ? -19.014 8.629 17.668 1.00 79.12 190 LEU A C 1
ATOM 1495 O O . LEU A 1 190 ? -19.197 7.739 18.492 1.00 79.12 190 LEU A O 1
ATOM 1499 N N . GLU A 1 191 ? -19.505 8.576 16.430 1.00 78.44 191 GLU A N 1
ATOM 1500 C CA . GLU A 1 191 ? -20.315 7.468 15.899 1.00 78.44 191 GLU A CA 1
ATOM 1501 C C . GLU A 1 191 ? -19.466 6.245 15.499 1.00 78.44 191 GLU A C 1
ATOM 1503 O O . GLU A 1 191 ? -20.001 5.165 15.265 1.00 78.44 191 GLU A O 1
ATOM 1508 N N . GLY A 1 192 ? -18.133 6.382 15.480 1.00 72.88 192 GLY A N 1
ATOM 1509 C CA . GLY A 1 192 ? -17.204 5.315 15.092 1.00 72.88 192 GLY A CA 1
ATOM 1510 C C . GLY A 1 192 ? -17.017 5.161 13.578 1.00 72.88 192 GLY A C 1
ATOM 1511 O O . GLY A 1 192 ? -16.360 4.216 13.138 1.00 72.88 192 GLY A O 1
ATOM 1512 N N . ASP A 1 193 ? -17.538 6.099 12.793 1.00 75.00 193 ASP A N 1
ATOM 1513 C CA . ASP A 1 193 ? -17.463 6.115 11.337 1.00 75.00 193 ASP A CA 1
ATOM 1514 C C . ASP A 1 193 ? -16.096 6.576 10.807 1.00 75.00 193 ASP A C 1
ATOM 1516 O O . ASP A 1 193 ? -15.317 7.306 11.438 1.00 75.00 193 ASP A O 1
ATOM 1520 N N . GLU A 1 194 ? -15.799 6.189 9.564 1.00 79.75 194 GLU A N 1
ATOM 1521 C CA . GLU A 1 194 ? -14.609 6.662 8.869 1.00 79.75 194 GLU A CA 1
ATOM 1522 C C . GLU A 1 194 ? -14.780 8.098 8.351 1.00 79.75 194 GLU A C 1
ATOM 1524 O O . GLU A 1 194 ? -15.550 8.376 7.434 1.00 79.75 194 GLU A O 1
ATOM 1529 N N . VAL A 1 195 ? -13.924 9.014 8.816 1.00 86.75 195 VAL A N 1
ATOM 1530 C CA . VAL A 1 195 ? -13.877 10.412 8.331 1.00 86.75 195 VAL A CA 1
ATOM 1531 C C . VAL A 1 195 ? -13.526 10.552 6.840 1.00 86.75 195 VAL A C 1
ATOM 1533 O O . VAL A 1 195 ? -13.613 11.647 6.289 1.00 86.75 195 VAL A O 1
ATOM 1536 N N . LYS A 1 196 ? -13.116 9.467 6.165 1.00 87.06 196 LYS A N 1
ATOM 1537 C CA . LYS A 1 196 ? -12.835 9.464 4.721 1.00 87.06 196 LYS A CA 1
ATOM 1538 C C . LYS A 1 196 ? -14.078 9.752 3.882 1.00 87.06 196 LYS A C 1
ATOM 1540 O O . LYS A 1 196 ? -13.933 10.375 2.836 1.00 87.06 196 LYS A O 1
ATOM 1545 N N . GLY A 1 197 ? -15.267 9.374 4.356 1.00 86.69 197 GLY A N 1
ATOM 1546 C CA . GLY A 1 197 ? -16.529 9.664 3.665 1.00 86.69 197 GLY A CA 1
ATOM 1547 C C . GLY A 1 197 ? -16.833 11.161 3.540 1.00 86.69 197 GLY A C 1
ATOM 1548 O O . GLY A 1 197 ? -17.654 11.558 2.722 1.00 86.69 197 GLY A O 1
ATOM 1549 N N . LEU A 1 198 ? -16.144 12.011 4.309 1.00 92.12 198 LEU A N 1
ATOM 1550 C CA . LEU A 1 198 ? -16.298 13.464 4.236 1.00 92.12 198 LEU A CA 1
ATOM 1551 C C . LEU A 1 198 ? -15.465 14.093 3.106 1.00 92.12 198 LEU A C 1
ATOM 1553 O O . LEU A 1 198 ? -15.677 15.261 2.783 1.00 92.12 198 LEU A O 1
ATOM 1557 N N . VAL A 1 199 ? -14.513 13.362 2.507 1.00 92.94 199 VAL A N 1
ATOM 1558 C CA . VAL A 1 199 ? -13.632 13.893 1.452 1.00 92.94 199 VAL A CA 1
ATOM 1559 C C . VAL A 1 199 ? -14.455 14.243 0.216 1.00 92.94 199 VAL A C 1
ATOM 1561 O O . VAL A 1 199 ? -15.181 13.407 -0.309 1.00 92.94 199 VAL A O 1
ATOM 1564 N N . GLY A 1 200 ? -14.317 15.477 -0.269 1.00 88.12 200 GLY A N 1
ATOM 1565 C CA . GLY A 1 200 ? -15.027 15.942 -1.462 1.00 88.12 200 GLY A CA 1
ATOM 1566 C C . GLY A 1 200 ? -16.519 16.219 -1.250 1.00 88.12 200 GLY A C 1
ATOM 1567 O O . GLY A 1 200 ? -17.196 16.578 -2.209 1.00 88.12 200 GLY A O 1
ATOM 1568 N N . ASN A 1 201 ? -17.035 16.119 -0.018 1.00 92.75 201 ASN A N 1
ATOM 1569 C CA . ASN A 1 201 ? -18.430 16.441 0.273 1.00 92.75 201 ASN A CA 1
ATOM 1570 C C . ASN A 1 201 ? -18.718 17.928 -0.019 1.00 92.75 201 ASN A C 1
ATOM 1572 O O . ASN A 1 201 ? -18.173 18.819 0.638 1.00 92.75 201 ASN A O 1
ATOM 1576 N N . VAL A 1 202 ? -19.582 18.185 -1.006 1.00 90.31 202 VAL A N 1
ATOM 1577 C CA . VAL A 1 202 ? -19.898 19.526 -1.524 1.00 90.31 202 VAL A CA 1
ATOM 1578 C C . VAL A 1 202 ? -20.590 20.399 -0.476 1.00 90.31 202 VAL A C 1
ATOM 1580 O O . VAL A 1 202 ? -20.281 21.585 -0.380 1.00 90.31 202 VAL A O 1
ATOM 1583 N N . GLU A 1 203 ? -21.449 19.821 0.365 1.00 91.75 203 GLU A N 1
ATOM 1584 C CA . GLU A 1 203 ? -22.155 20.547 1.434 1.00 91.75 203 GLU A CA 1
ATOM 1585 C C . GLU A 1 203 ? -21.192 21.068 2.510 1.00 91.75 203 GLU A C 1
ATOM 1587 O O . GLU A 1 203 ? -21.457 22.072 3.167 1.00 91.75 203 GLU A O 1
ATOM 1592 N N . LEU A 1 204 ? -20.032 20.420 2.648 1.00 93.56 204 LEU A N 1
ATOM 1593 C CA . LEU A 1 204 ? -18.953 20.820 3.552 1.00 93.56 204 LEU A CA 1
ATOM 1594 C C . LEU A 1 204 ? -17.838 21.611 2.845 1.00 93.56 204 LEU A C 1
ATOM 1596 O O . LEU A 1 204 ? -16.757 21.796 3.411 1.00 93.56 204 LEU A O 1
ATOM 1600 N N . GLY A 1 205 ? -18.073 22.070 1.611 1.00 91.56 205 GLY A N 1
ATOM 1601 C CA . GLY A 1 205 ? -17.116 22.857 0.830 1.00 91.56 205 GLY A CA 1
ATOM 1602 C C . GLY A 1 205 ? -16.024 22.035 0.139 1.00 91.56 205 GLY A C 1
ATOM 1603 O O . GLY A 1 205 ? -14.947 22.561 -0.135 1.00 91.56 205 GLY A O 1
ATOM 1604 N N . GLY A 1 206 ? -16.268 20.748 -0.120 1.00 92.31 206 GLY A N 1
ATOM 1605 C CA . GLY A 1 206 ? -15.349 19.857 -0.833 1.00 92.31 206 GLY A CA 1
ATOM 1606 C C . GLY A 1 206 ? -14.011 19.643 -0.115 1.00 92.31 206 GLY A C 1
ATOM 1607 O O . GLY A 1 206 ? -12.956 19.844 -0.724 1.00 92.31 206 GLY A O 1
ATOM 1608 N N . PRO A 1 207 ? -13.994 19.267 1.180 1.00 92.44 207 PRO A N 1
ATOM 1609 C CA . PRO A 1 207 ? -12.758 19.212 1.946 1.00 92.44 207 PRO A CA 1
ATOM 1610 C C . PRO A 1 207 ? -11.837 18.099 1.431 1.00 92.44 207 PRO A C 1
ATOM 1612 O O . PRO A 1 207 ? -12.258 16.975 1.160 1.00 92.44 207 PRO A O 1
ATOM 1615 N N . THR A 1 208 ? -10.542 18.394 1.337 1.00 91.31 208 THR A N 1
ATOM 1616 C CA . THR A 1 208 ? -9.525 17.389 0.999 1.00 91.31 208 THR A CA 1
ATOM 1617 C C . THR A 1 208 ? -9.210 16.501 2.205 1.00 91.31 208 THR A C 1
ATOM 1619 O O . THR A 1 208 ? -9.402 16.901 3.358 1.00 91.31 208 THR A O 1
ATOM 1622 N N . SER A 1 209 ? -8.628 15.318 1.979 1.00 87.94 209 SER A N 1
ATOM 1623 C CA . SER A 1 209 ? -8.167 14.445 3.074 1.00 87.94 209 SER A CA 1
ATOM 1624 C C . SER A 1 209 ? -7.174 15.150 4.006 1.00 87.94 209 SER A C 1
ATOM 1626 O O . SER A 1 209 ? -7.189 14.937 5.218 1.00 87.94 209 SER A O 1
ATOM 1628 N N . TYR A 1 210 ? -6.339 16.040 3.458 1.00 83.69 210 TYR A N 1
ATOM 1629 C CA . TYR A 1 210 ? -5.444 16.882 4.250 1.00 83.69 210 TYR A CA 1
ATOM 1630 C C . TYR A 1 210 ? -6.221 17.848 5.151 1.00 83.69 210 TYR A C 1
ATOM 1632 O O . TYR A 1 210 ? -5.914 17.961 6.338 1.00 83.69 210 TYR A O 1
ATOM 1640 N N . ARG A 1 211 ? -7.258 18.508 4.621 1.00 86.62 211 ARG A N 1
ATOM 1641 C CA . ARG A 1 211 ? -8.088 19.437 5.394 1.00 86.62 211 ARG A CA 1
ATOM 1642 C C . ARG A 1 211 ? -8.836 18.729 6.522 1.00 86.62 211 ARG A C 1
ATOM 1644 O O . ARG A 1 211 ? -8.840 19.241 7.635 1.00 86.62 211 ARG A O 1
ATOM 1651 N N . ILE A 1 212 ? -9.385 17.541 6.270 1.00 91.12 212 ILE A N 1
ATOM 1652 C CA . ILE A 1 212 ? -10.027 16.711 7.305 1.00 91.12 212 ILE A CA 1
ATOM 1653 C C . ILE A 1 212 ? -9.030 16.365 8.409 1.00 91.12 212 ILE A C 1
ATOM 1655 O O . ILE A 1 212 ? -9.339 16.496 9.589 1.00 91.12 212 ILE A O 1
ATOM 1659 N N . LYS A 1 213 ? -7.797 15.999 8.045 1.00 86.56 213 LYS A N 1
ATOM 1660 C CA . LYS A 1 213 ? -6.745 15.717 9.025 1.00 86.56 213 LYS A CA 1
ATOM 1661 C C . LYS A 1 213 ? -6.404 16.938 9.888 1.00 86.56 213 LYS A C 1
ATOM 1663 O O . LYS A 1 213 ? -6.237 16.790 11.095 1.00 86.56 213 LYS A O 1
ATOM 1668 N N . GLN A 1 214 ? -6.334 18.130 9.294 1.00 87.38 214 GLN A N 1
ATOM 1669 C CA . GLN A 1 214 ? -6.149 19.382 10.040 1.00 87.38 214 GLN A CA 1
ATOM 1670 C C . GLN A 1 214 ? -7.324 19.660 10.991 1.00 87.38 214 GLN A C 1
ATOM 1672 O O . GLN A 1 214 ? -7.103 20.083 12.120 1.00 87.38 214 GLN A O 1
ATOM 1677 N N . MET A 1 215 ? -8.560 19.360 10.578 1.00 93.44 215 MET A N 1
ATOM 1678 C CA . MET A 1 215 ? -9.736 19.482 11.449 1.00 93.44 215 MET A CA 1
ATOM 1679 C C . MET A 1 215 ? -9.699 18.503 12.616 1.00 93.44 215 MET A C 1
ATOM 1681 O O . MET A 1 215 ? -9.975 18.909 13.737 1.00 93.44 215 MET A O 1
ATOM 1685 N N . VAL A 1 216 ? -9.287 17.251 12.389 1.00 88.50 216 VAL A N 1
ATOM 1686 C CA . VAL A 1 216 ? -9.089 16.289 13.480 1.00 88.50 216 VAL A CA 1
ATOM 1687 C C . VAL A 1 216 ? -8.109 16.853 14.507 1.00 88.50 216 VAL A C 1
ATOM 1689 O O . VAL A 1 216 ? -8.435 16.847 15.685 1.00 88.50 216 VAL A O 1
ATOM 1692 N N . ILE A 1 217 ? -6.957 17.387 14.077 1.00 86.00 217 ILE A N 1
ATOM 1693 C CA . ILE A 1 217 ? -5.955 17.996 14.974 1.00 86.00 217 ILE A CA 1
ATOM 1694 C C . ILE A 1 217 ? -6.551 19.171 15.763 1.00 86.00 217 ILE A C 1
ATOM 1696 O O . ILE A 1 217 ? -6.385 19.220 16.980 1.00 86.00 217 ILE A O 1
ATOM 1700 N N . ALA A 1 218 ? -7.271 20.074 15.094 1.00 89.69 218 ALA A N 1
ATOM 1701 C CA . ALA A 1 218 ? -7.892 21.231 15.735 1.00 89.69 218 ALA A CA 1
ATOM 1702 C C . ALA A 1 218 ? -8.954 20.826 16.774 1.00 89.69 218 ALA A C 1
ATOM 1704 O O . ALA A 1 218 ? -9.002 21.401 17.856 1.00 89.69 218 ALA A O 1
ATOM 1705 N N . ILE A 1 219 ? -9.756 19.790 16.498 1.00 89.12 219 ILE A N 1
ATOM 1706 C CA . ILE A 1 219 ? -10.720 19.240 17.465 1.00 89.12 219 ILE A CA 1
ATOM 1707 C C . ILE A 1 219 ? -9.998 18.703 18.707 1.00 89.12 219 ILE A C 1
ATOM 1709 O O . ILE A 1 219 ? -10.499 18.884 19.812 1.00 89.12 219 ILE A O 1
ATOM 1713 N N . LYS A 1 220 ? -8.807 18.096 18.562 1.00 84.69 220 LYS A N 1
ATOM 1714 C CA . LYS A 1 220 ? -8.019 17.637 19.724 1.00 84.69 220 LYS A CA 1
ATOM 1715 C C . LYS A 1 220 ? -7.581 18.801 20.606 1.00 84.69 220 LYS A C 1
ATOM 1717 O O . LYS A 1 220 ? -7.674 18.702 21.822 1.00 84.69 220 LYS A O 1
ATOM 1722 N N . GLN A 1 221 ? -7.110 19.882 19.988 1.00 87.19 221 GLN A N 1
ATOM 1723 C CA . GLN A 1 221 ? -6.693 21.086 20.709 1.00 87.19 221 GLN A CA 1
ATOM 1724 C C . GLN A 1 221 ? -7.877 21.703 21.456 1.00 87.19 221 GLN A C 1
ATOM 1726 O O . GLN A 1 221 ? -7.774 21.971 22.646 1.00 87.19 221 GLN A O 1
ATOM 1731 N N . LEU A 1 222 ? -9.036 21.804 20.798 1.00 90.38 222 LEU A N 1
ATOM 1732 C CA . LEU A 1 222 ? -10.253 22.296 21.442 1.00 90.38 222 LEU A CA 1
ATOM 1733 C C . LEU A 1 222 ? -10.746 21.387 22.563 1.00 90.38 222 LEU A C 1
ATOM 1735 O O . LEU A 1 222 ? -11.276 21.894 23.541 1.00 90.38 222 LEU A O 1
ATOM 1739 N N . ALA A 1 223 ? -10.587 20.068 22.442 1.00 85.88 223 ALA A N 1
ATOM 1740 C CA . ALA A 1 223 ? -10.911 19.156 23.530 1.00 85.88 223 ALA A CA 1
ATOM 1741 C C . ALA A 1 223 ? -10.027 19.442 24.751 1.00 85.88 223 ALA A C 1
ATOM 1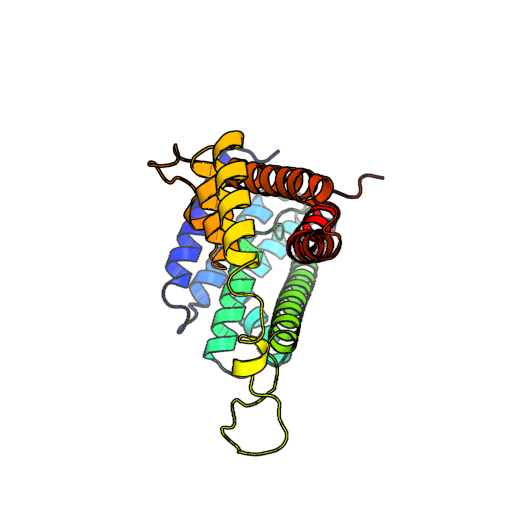743 O O . ALA A 1 223 ? -10.539 19.611 25.850 1.00 85.88 223 ALA A O 1
ATOM 1744 N N . GLN A 1 224 ? -8.714 19.574 24.556 1.00 82.56 224 GLN A N 1
ATOM 1745 C CA . GLN A 1 224 ? -7.799 19.916 25.647 1.00 82.56 224 GLN A CA 1
ATOM 1746 C C . GLN A 1 224 ? -8.177 21.244 26.313 1.00 82.56 224 GLN A C 1
ATOM 1748 O O . GLN A 1 224 ? -8.259 21.290 27.533 1.00 82.56 224 GLN A O 1
ATOM 1753 N N . GLU A 1 225 ? -8.465 22.288 25.531 1.00 87.19 225 GLU A N 1
ATOM 1754 C CA . GLU A 1 225 ? -8.921 23.585 26.054 1.00 87.19 225 GLU A CA 1
ATOM 1755 C C . GLU A 1 225 ? -10.235 23.454 26.841 1.00 87.19 225 GLU A C 1
ATOM 1757 O O . GLU A 1 225 ? -10.331 23.910 27.977 1.00 87.19 225 GLU A O 1
ATOM 1762 N N . PHE A 1 226 ? -11.230 22.775 26.264 1.00 86.69 226 PHE A N 1
ATOM 1763 C CA . PHE A 1 226 ? -12.572 22.655 26.832 1.00 86.69 226 PHE A CA 1
ATOM 1764 C C . PHE A 1 226 ? -12.607 21.868 28.148 1.00 86.69 226 PHE A C 1
ATOM 1766 O O . PHE A 1 226 ? -13.348 22.228 29.062 1.00 86.69 226 PHE A O 1
ATOM 1773 N N . PHE A 1 227 ? -11.817 20.796 28.258 1.00 83.62 227 PHE A N 1
ATOM 1774 C CA . PHE A 1 227 ? -11.771 19.969 29.467 1.00 83.62 227 PHE A CA 1
ATOM 1775 C C . PHE A 1 227 ? -10.790 20.503 30.518 1.00 83.62 227 PHE A C 1
ATOM 1777 O O . PHE A 1 227 ? -11.040 20.322 31.708 1.00 83.62 227 PHE A O 1
ATOM 1784 N N . ALA A 1 228 ? -9.740 21.231 30.117 1.00 79.62 228 ALA A N 1
ATOM 1785 C CA . ALA A 1 228 ? -8.844 21.904 31.060 1.00 79.62 228 ALA A CA 1
ATOM 1786 C C . ALA A 1 228 ? -9.561 22.998 31.868 1.00 79.62 228 ALA A C 1
ATOM 1788 O O . ALA A 1 228 ? -9.286 23.166 33.051 1.00 79.62 228 ALA A O 1
ATOM 1789 N N . GLU A 1 229 ? -10.522 23.711 31.273 1.00 82.31 229 GLU A N 1
ATOM 1790 C CA . GLU A 1 229 ? -11.332 24.715 31.984 1.00 82.31 229 GLU A CA 1
ATOM 1791 C C . GLU A 1 229 ? -12.307 24.104 33.012 1.00 82.31 229 GLU A C 1
ATOM 1793 O O . GLU A 1 229 ? -12.892 24.833 33.816 1.00 82.31 229 GLU A O 1
ATOM 1798 N N . ARG A 1 230 ? -12.493 22.777 32.998 1.00 80.06 230 ARG A N 1
ATOM 1799 C CA . ARG A 1 230 ? -13.476 22.051 33.821 1.00 80.06 230 ARG A CA 1
ATOM 1800 C C . ARG A 1 230 ? -12.871 21.182 34.915 1.00 80.06 230 ARG A C 1
ATOM 1802 O O . ARG A 1 230 ? -13.636 20.611 35.686 1.00 80.06 230 ARG A O 1
ATOM 1809 N N . ASP A 1 231 ? -11.542 21.099 34.982 1.00 79.56 231 ASP A N 1
ATOM 1810 C CA . ASP A 1 231 ? -10.814 20.257 35.943 1.00 79.56 231 ASP A CA 1
ATOM 1811 C C . ASP A 1 231 ? -11.224 18.763 35.860 1.00 79.56 231 ASP A C 1
ATOM 1813 O O . ASP A 1 231 ? -11.211 18.028 36.846 1.00 79.56 231 ASP A O 1
ATOM 1817 N N . ASP A 1 232 ? -11.626 18.304 34.664 1.00 78.00 232 ASP A N 1
ATOM 1818 C CA . ASP A 1 232 ? -12.052 16.919 34.411 1.00 78.00 232 ASP A CA 1
ATOM 1819 C C . ASP A 1 232 ? -10.915 16.091 33.793 1.00 78.00 232 ASP A C 1
ATOM 1821 O O . ASP A 1 232 ? -10.881 15.783 32.595 1.00 78.00 232 ASP A O 1
ATOM 1825 N N . ASP A 1 233 ? -9.961 15.723 34.648 1.00 71.81 233 ASP A N 1
ATOM 1826 C CA . ASP A 1 233 ? -8.786 14.921 34.291 1.00 71.81 233 ASP A CA 1
ATOM 1827 C C . ASP A 1 233 ? -9.146 13.536 33.722 1.00 71.81 233 ASP A C 1
ATOM 1829 O O . ASP A 1 233 ? -8.391 12.954 32.934 1.00 71.81 233 ASP A O 1
ATOM 1833 N N . ALA A 1 234 ? -10.304 12.985 34.102 1.00 69.50 234 ALA A N 1
ATOM 1834 C CA . ALA A 1 234 ? -10.751 11.674 33.646 1.00 69.50 234 ALA A CA 1
ATOM 1835 C C . ALA A 1 234 ? -11.198 11.719 32.177 1.00 69.50 234 ALA A C 1
ATOM 1837 O O . ALA A 1 234 ? -10.781 10.865 31.381 1.00 69.50 234 ALA A O 1
ATOM 1838 N N . ALA A 1 235 ? -11.974 12.739 31.799 1.00 66.88 235 ALA A N 1
ATOM 1839 C CA . ALA A 1 235 ? -12.367 12.984 30.415 1.00 66.88 235 ALA A CA 1
ATOM 1840 C C . ALA A 1 235 ? -11.150 13.310 29.535 1.00 66.88 235 ALA A C 1
ATOM 1842 O O . ALA A 1 235 ? -11.005 12.758 28.438 1.00 66.88 235 ALA A O 1
ATOM 1843 N N . LEU A 1 236 ? -10.221 14.122 30.049 1.00 64.81 236 LEU A N 1
ATOM 1844 C CA . LEU A 1 236 ? -8.970 14.472 29.373 1.00 64.81 236 LEU A CA 1
ATOM 1845 C C . LEU A 1 236 ? -8.131 13.220 29.068 1.00 64.81 236 LEU A C 1
ATOM 1847 O O . LEU A 1 236 ? -7.724 13.011 27.924 1.00 64.81 236 LEU A O 1
ATOM 1851 N N . ALA A 1 237 ? -7.978 12.312 30.037 1.00 66.12 237 ALA A N 1
ATOM 1852 C CA . ALA A 1 237 ? -7.259 11.052 29.848 1.00 66.12 237 ALA A CA 1
ATOM 1853 C C . ALA A 1 237 ? -7.949 10.096 28.855 1.00 66.12 237 ALA A C 1
ATOM 1855 O O . ALA A 1 237 ? -7.278 9.358 28.126 1.00 66.12 237 ALA A O 1
ATOM 1856 N N . GLN A 1 238 ? -9.284 10.071 28.810 1.00 61.94 238 GLN A N 1
ATOM 1857 C CA . GLN A 1 238 ? -10.039 9.233 27.873 1.00 61.94 238 GLN A CA 1
ATOM 1858 C C . GLN A 1 238 ? -9.923 9.749 26.432 1.00 61.94 238 GLN A C 1
ATOM 1860 O O . GLN A 1 238 ? -9.723 8.959 25.504 1.00 61.94 238 GLN A O 1
ATOM 1865 N N . ILE A 1 239 ? -9.957 11.069 26.260 1.00 64.12 239 ILE A N 1
ATOM 1866 C CA . ILE A 1 239 ? -9.744 11.765 24.990 1.00 64.12 239 ILE A CA 1
ATOM 1867 C C . ILE A 1 239 ? -8.305 11.576 24.517 1.00 64.12 239 ILE A C 1
ATOM 1869 O O . ILE A 1 239 ? -8.085 11.171 23.376 1.00 64.12 239 ILE A O 1
ATOM 1873 N N . GLU A 1 240 ? -7.315 11.750 25.390 1.00 64.12 240 GLU A N 1
ATOM 1874 C CA . GLU A 1 240 ? -5.922 11.462 25.057 1.00 64.12 240 GLU A CA 1
ATOM 1875 C C . GLU A 1 240 ? -5.743 10.009 24.609 1.00 64.12 240 GLU A C 1
ATOM 1877 O O . GLU A 1 240 ? -5.189 9.776 23.539 1.00 64.12 240 GLU A O 1
ATOM 1882 N N . ARG A 1 241 ? -6.293 9.020 25.325 1.00 64.19 241 ARG A N 1
ATOM 1883 C CA . ARG A 1 241 ? -6.204 7.600 24.924 1.00 64.19 241 ARG A CA 1
ATOM 1884 C C . ARG A 1 241 ? -6.879 7.305 23.586 1.00 64.19 241 ARG A C 1
ATOM 1886 O O . ARG A 1 241 ? -6.307 6.573 22.776 1.00 64.19 241 ARG A O 1
ATOM 1893 N N . ALA A 1 242 ? -8.063 7.865 23.334 1.00 57.88 242 ALA A N 1
ATOM 1894 C CA . ALA A 1 242 ? -8.758 7.709 22.057 1.00 57.88 242 ALA A CA 1
ATOM 1895 C C . ALA A 1 242 ? -7.949 8.317 20.893 1.00 57.88 242 ALA A C 1
ATOM 1897 O O . ALA A 1 242 ? -7.967 7.803 19.772 1.00 57.88 242 ALA A O 1
ATOM 1898 N N . LEU A 1 243 ? -7.183 9.378 21.167 1.00 56.75 243 LEU A N 1
ATOM 1899 C CA . LEU A 1 243 ? -6.511 10.191 20.157 1.00 56.75 243 LEU A CA 1
ATOM 1900 C C . LEU A 1 243 ? -4.997 9.923 19.999 1.00 56.75 243 LEU A C 1
ATOM 1902 O O . LEU A 1 243 ? -4.437 10.315 18.967 1.00 56.75 243 LEU A O 1
ATOM 1906 N N . ASP A 1 244 ? -4.342 9.244 20.950 1.00 61.56 244 ASP A N 1
ATOM 1907 C CA . ASP A 1 244 ? -2.895 8.937 20.971 1.00 61.56 244 ASP A CA 1
ATOM 1908 C C . ASP A 1 244 ? -2.498 7.819 19.979 1.00 61.56 244 ASP A C 1
ATOM 1910 O O . ASP A 1 244 ? -1.350 7.715 19.531 1.00 61.56 244 ASP A O 1
ATOM 1914 N N . SER A 1 245 ? -3.477 7.034 19.519 1.00 54.66 245 SER A N 1
ATOM 1915 C CA . SER A 1 245 ? -3.312 6.046 18.439 1.00 54.66 245 SER A CA 1
ATOM 1916 C C . SER A 1 245 ? -2.847 6.677 17.107 1.00 54.66 245 SER A C 1
ATOM 1918 O O . SER A 1 245 ? -2.125 6.054 16.318 1.00 54.66 245 SER A O 1
ATOM 1920 N N . GLU A 1 246 ? -3.168 7.954 16.873 1.00 50.28 246 GLU A N 1
ATOM 1921 C CA . GLU A 1 246 ? -2.782 8.701 15.669 1.00 50.28 246 GLU A CA 1
ATOM 1922 C C . GLU A 1 246 ? -1.427 9.420 15.810 1.00 50.28 246 GLU A C 1
ATOM 1924 O O . GLU A 1 246 ? -0.683 9.509 14.826 1.00 50.28 246 GLU A O 1
ATOM 1929 N N . ARG A 1 247 ? -1.062 9.888 17.017 1.00 48.88 247 ARG A N 1
ATOM 1930 C CA . ARG A 1 247 ? 0.222 10.569 17.282 1.00 48.88 247 ARG A CA 1
ATOM 1931 C C . ARG A 1 247 ? 1.400 9.623 17.055 1.00 48.88 247 ARG A C 1
ATOM 1933 O O . ARG A 1 247 ? 2.302 9.955 16.287 1.00 48.88 247 ARG A O 1
ATOM 1940 N N . LYS A 1 248 ? 1.310 8.392 17.568 1.00 52.34 248 LYS A N 1
ATOM 1941 C CA . LYS A 1 248 ? 2.289 7.316 17.310 1.00 52.34 248 LYS A CA 1
ATOM 1942 C C . LYS A 1 248 ? 2.423 6.975 15.825 1.00 52.34 248 LYS A C 1
ATOM 1944 O O . LYS A 1 248 ? 3.503 6.618 15.360 1.00 52.34 248 LYS A O 1
ATOM 1949 N N . THR A 1 249 ? 1.348 7.120 15.051 1.00 51.00 249 THR A N 1
ATOM 1950 C CA . THR A 1 249 ? 1.366 6.881 13.599 1.00 51.00 249 THR A CA 1
ATOM 1951 C C . THR A 1 249 ? 2.037 8.030 12.834 1.00 51.00 249 THR A C 1
ATOM 1953 O O . THR A 1 249 ? 2.691 7.790 11.819 1.00 51.00 249 THR A O 1
ATOM 1956 N N . MET A 1 250 ? 1.921 9.271 13.316 1.00 45.16 250 MET A N 1
ATOM 1957 C CA . MET A 1 250 ? 2.589 10.443 12.738 1.00 45.16 250 MET A CA 1
ATOM 1958 C C . MET A 1 250 ? 4.068 10.526 13.117 1.00 45.16 250 MET A C 1
ATOM 1960 O O . MET A 1 250 ? 4.897 10.720 12.233 1.00 45.16 250 MET A O 1
ATOM 1964 N N . GLU A 1 251 ? 4.415 10.308 14.384 1.00 49.78 251 GLU A N 1
ATOM 1965 C CA . GLU A 1 251 ? 5.809 10.259 14.843 1.00 49.78 251 GLU A CA 1
ATOM 1966 C C . GLU A 1 251 ? 6.578 9.136 14.135 1.00 49.78 251 GLU A C 1
ATOM 1968 O O . GLU A 1 251 ? 7.707 9.336 13.712 1.00 49.78 251 GLU A O 1
ATOM 1973 N N . LYS A 1 252 ? 5.942 7.996 13.846 1.00 53.12 252 LYS A N 1
ATOM 1974 C CA . LYS A 1 252 ? 6.562 6.926 13.049 1.00 53.12 252 LYS A CA 1
ATOM 1975 C C . LYS A 1 252 ? 6.737 7.266 11.559 1.00 53.12 252 LYS A C 1
ATOM 1977 O O . LYS A 1 252 ? 7.569 6.655 10.897 1.00 53.12 252 LYS A O 1
ATOM 1982 N N . ARG A 1 253 ? 5.948 8.200 11.010 1.00 46.41 253 ARG A N 1
ATOM 1983 C CA . ARG A 1 253 ? 6.010 8.616 9.591 1.00 46.41 253 ARG A CA 1
ATOM 1984 C C . ARG A 1 253 ? 6.870 9.859 9.350 1.00 46.41 253 ARG A C 1
ATOM 1986 O O . ARG A 1 253 ? 7.340 10.039 8.234 1.00 46.41 253 ARG A O 1
ATOM 1993 N N . PHE A 1 254 ? 7.072 10.694 10.367 1.00 48.22 254 PHE A N 1
ATOM 1994 C CA . PHE A 1 254 ? 7.776 11.977 10.247 1.00 48.22 254 PHE A CA 1
ATOM 1995 C C . PHE A 1 254 ? 8.900 12.174 11.280 1.00 48.22 254 PHE A C 1
ATOM 1997 O O . PHE A 1 254 ? 9.718 13.075 11.125 1.00 48.22 254 PHE A O 1
ATOM 2004 N N . GLY A 1 255 ? 8.982 11.330 12.309 1.00 41.12 255 GLY A N 1
ATOM 2005 C CA . GLY A 1 255 ? 9.979 11.390 13.377 1.00 41.12 255 GLY A CA 1
ATOM 2006 C C . GLY A 1 255 ? 11.164 10.458 13.139 1.00 41.12 255 GLY A C 1
ATOM 2007 O O . GLY A 1 255 ? 11.253 9.401 13.754 1.00 41.12 255 GLY A O 1
ATOM 2008 N N . LYS A 1 256 ? 12.058 10.856 12.228 1.00 37.72 256 LYS A N 1
ATOM 2009 C CA . LYS A 1 256 ? 13.526 10.881 12.406 1.00 37.72 256 LYS A CA 1
ATOM 2010 C C . LYS A 1 256 ? 14.199 11.260 11.083 1.00 37.72 256 LYS A C 1
ATOM 2012 O O . LYS A 1 256 ? 14.366 10.434 10.191 1.00 37.72 256 LYS A O 1
ATOM 2017 N N . ARG A 1 257 ? 14.594 12.529 10.983 1.00 42.44 257 ARG A N 1
ATOM 2018 C CA . ARG A 1 257 ? 15.829 12.936 10.306 1.00 42.44 257 ARG A CA 1
ATOM 2019 C C . ARG A 1 257 ? 16.782 13.362 11.420 1.00 42.44 257 ARG A C 1
ATOM 2021 O O . ARG A 1 257 ? 16.722 14.505 11.858 1.00 42.44 257 ARG A O 1
ATOM 2028 N N . GLU A 1 258 ? 17.548 12.406 11.924 1.00 40.09 258 GLU A N 1
ATOM 2029 C CA . GLU A 1 258 ? 18.883 12.667 12.471 1.00 40.09 258 GLU A CA 1
ATOM 2030 C C . GLU A 1 258 ? 19.876 12.118 11.453 1.00 40.09 258 GLU A C 1
ATOM 2032 O O . GLU A 1 258 ? 19.612 10.995 10.957 1.00 40.09 258 GLU A O 1
#

Sequence (258 aa):
MHTFIDHVHHLRLEEQLSVLGENVYELNHEAYDQLFATELKRLAMQTNDRMAKAQLEDLADDFKFTRYILKSVRSAGFKDDQQANQITHDIVSQLLLGSLFEFDPATIPFGKRFSVSVANAIRNVVAKQNNRQRLIPSIPISDEEGVGIPSSQIAGKNVSAVDQGVNDEFAKFVHSRLGPLGSAVLKSKLEGDEVKGLVGNVELGGPTSYRIKQMVIAIKQLAQEFFAERDDDAALAQIERALDSERKTMEKRFGKRE

Secondary structure (DSSP, 8-state):
---HHHHHHHHHHHHHHHHHHTTTTS--HHHHHHHHHHHHHHHHHH---HHHHHHHHHHHHH--HHHHHHHHHHHTT---HHHHHHHHHHHHHHHHTTGGG-S-TTTS-HHHHHHHHHHHHHHHHHHHHHHHHHHS--------SSSS--HHHHTTSS-TTHHHHHHHHHHHHHHHHHHHHHHHHHHHHHHT--GGGGTT-GGGT---HHHHHHHHHHHHHHHHHHHHTTT-HHHHHHHHHHHHHHHHHHHHHH----

Radius of gyration: 24.13 Å; chains: 1; bounding box: 52×49×58 Å

Foldseek 3Di:
DQDPVNVVVLVVLVVLLVVQVPCLQDRPQVSLLQLQLVLLQVLLVVAPDPVLSVLSNVCSPPPRLLVVLLVVLVVLPPVDSSSSSNLSSVLSSCCSSDCLSVDHCVVPPSVVSSVVSSVVSSVVVVVVVVVVVVPPPPDPQDPDPDDDDHPCNVVPPPCPPVVVVLLVVLLVQQCVPVNPLLSVLSVCVVVVHDPVVVALPVVNPRDHPVRSVVSLVVSLVSQCVSVVVVVCVVSNVVSCVSNVVVVVVVCVVPPDDD